Protein AF-A0A5P9HQT9-F1 (afdb_monomer)

Secondary structure (DSSP, 8-state):
--HHHHHHHHHHHHHHHHHHHHHHHHHHHHHHHTT-BHHHHHHHHHHHHHHHHHHHHHT--SHHHH-HHHHHHHHHHHHHH-HHHHHHHHHHHHHHHHHHHHHHHHHHHHHTT---B--HHHHHHHHHHHHHHHHHHHHHHHHHHHHHHT-SSGGGGTTHHHHHHHHHHHHHHHHHHHHHHHHHHHHHHHHTT-

Radius of gyration: 19.4 Å; Cα contacts (8 Å, |Δi|>4): 97; chains: 1; bounding box: 51×42×51 Å

Foldseek 3Di:
DDPVVVVVLLVVVLVVLVVVLVVVLVVLVVQAVVQPAVLVVLVVVLVVLVVVLVCLVVVPDPVCVVPVSVVVVLVLLCQLQDVVRSVVLSVVVNVVSVVSSVVSVVVSVVCVPPSHTRHPVNSVLVSVVSVVVSVVVSVLSVVVCVQRVPRPHNVSCVCVNVVSVVVVVVVVVVSVVVSVVVVVVVVVVVVVVD

Mean predicted aligned error: 5.06 Å

Structure (mmCIF, N/CA/C/O backbone):
data_AF-A0A5P9HQT9-F1
#
_entry.id   AF-A0A5P9HQT9-F1
#
loop_
_atom_site.group_PDB
_atom_site.id
_atom_site.type_symbol
_atom_site.label_atom_id
_atom_site.label_alt_id
_atom_site.label_comp_id
_atom_site.label_asym_id
_atom_site.label_entity_id
_atom_site.label_seq_id
_atom_site.pdbx_PDB_ins_code
_atom_site.Cartn_x
_atom_site.Cartn_y
_atom_site.Cartn_z
_atom_site.occupancy
_atom_site.B_iso_or_equiv
_atom_site.auth_seq_id
_atom_site.auth_comp_id
_atom_site.auth_asym_id
_atom_site.auth_atom_id
_atom_site.pdbx_PDB_model_num
ATOM 1 N N . MET A 1 1 ? -21.876 8.879 14.346 1.00 58.41 1 MET A N 1
ATOM 2 C CA . MET A 1 1 ? -22.028 8.919 12.874 1.00 58.41 1 MET A CA 1
ATOM 3 C C . MET A 1 1 ? -23.156 7.982 12.484 1.00 58.41 1 MET A C 1
ATOM 5 O O . MET A 1 1 ? -23.146 6.853 12.955 1.00 58.41 1 MET A O 1
ATOM 9 N N . GLU A 1 2 ? -24.128 8.425 11.688 1.00 59.69 2 GLU A N 1
ATOM 10 C CA . GLU A 1 2 ? -25.205 7.542 11.211 1.00 59.69 2 GLU A CA 1
ATOM 11 C C . GLU A 1 2 ? -24.654 6.463 10.265 1.00 59.69 2 GLU A C 1
ATOM 13 O O . GLU A 1 2 ? -23.737 6.724 9.488 1.00 59.69 2 GLU A O 1
ATOM 18 N N . GLU A 1 3 ? -25.218 5.257 10.285 1.00 61.97 3 GLU A N 1
ATOM 19 C CA . GLU A 1 3 ? -24.752 4.110 9.487 1.00 61.97 3 GLU A CA 1
ATOM 20 C C . GLU A 1 3 ? -24.731 4.407 7.971 1.00 61.97 3 GLU A C 1
ATOM 22 O O . GLU A 1 3 ? -23.781 4.054 7.265 1.00 61.97 3 GLU A O 1
ATOM 27 N N . ASN A 1 4 ? -25.703 5.191 7.488 1.00 63.78 4 ASN A N 1
ATOM 28 C CA . ASN A 1 4 ? -25.758 5.671 6.103 1.00 63.78 4 ASN A CA 1
ATOM 29 C C . ASN A 1 4 ? -24.581 6.585 5.718 1.00 63.78 4 ASN A C 1
ATOM 31 O O . ASN A 1 4 ? -24.189 6.628 4.550 1.00 63.78 4 ASN A O 1
ATOM 35 N N . SER A 1 5 ? -23.975 7.283 6.682 1.00 85.50 5 SER A N 1
ATOM 36 C CA . SER A 1 5 ? -22.834 8.171 6.429 1.00 85.50 5 SER A CA 1
ATOM 37 C C . SER A 1 5 ? -21.521 7.399 6.242 1.00 85.50 5 SER A C 1
ATOM 39 O O . SER A 1 5 ? -20.736 7.726 5.350 1.00 85.50 5 SER A O 1
ATOM 41 N N . ILE A 1 6 ? -21.305 6.312 6.996 1.00 89.25 6 ILE A N 1
ATOM 42 C CA . ILE A 1 6 ? -20.098 5.475 6.880 1.00 89.25 6 ILE A CA 1
ATOM 43 C C . ILE A 1 6 ? -20.070 4.739 5.541 1.00 89.25 6 ILE A C 1
ATOM 45 O O . ILE A 1 6 ? -19.033 4.707 4.877 1.00 89.25 6 ILE A O 1
ATOM 49 N N . GLY A 1 7 ? -21.212 4.213 5.087 1.00 89.00 7 GLY A N 1
ATOM 50 C CA . GLY A 1 7 ? -21.301 3.538 3.789 1.00 89.00 7 GLY A CA 1
ATOM 51 C C . GLY A 1 7 ? -20.852 4.427 2.621 1.00 89.00 7 GLY A C 1
ATOM 52 O O . GLY A 1 7 ? -20.132 3.971 1.729 1.00 89.00 7 GLY A O 1
ATOM 53 N N . GLN A 1 8 ? -21.205 5.716 2.644 1.00 91.94 8 GLN A N 1
ATOM 54 C CA . GLN A 1 8 ? -20.758 6.680 1.632 1.00 91.94 8 GLN A CA 1
ATOM 55 C C . GLN A 1 8 ? -19.248 6.934 1.700 1.00 91.94 8 GLN A C 1
ATOM 57 O O . GLN A 1 8 ? -18.590 6.990 0.658 1.00 91.94 8 GLN A O 1
ATOM 62 N N . LEU A 1 9 ? -18.679 7.035 2.906 1.00 92.62 9 LEU A N 1
ATOM 63 C CA . LEU A 1 9 ? -17.233 7.172 3.082 1.00 92.62 9 LEU A CA 1
ATOM 64 C C . LEU A 1 9 ? -16.477 5.946 2.553 1.00 92.62 9 LEU A C 1
ATOM 66 O O . LEU A 1 9 ? -15.507 6.103 1.812 1.00 92.62 9 LEU A O 1
ATOM 70 N N . ARG A 1 10 ? -16.950 4.727 2.845 1.00 93.75 10 ARG A N 1
ATOM 71 C CA . ARG A 1 10 ? -16.340 3.482 2.343 1.00 93.75 10 ARG A CA 1
ATOM 72 C C . ARG A 1 10 ? -16.352 3.403 0.817 1.00 93.75 10 ARG A C 1
ATOM 74 O O . ARG A 1 10 ? -15.360 2.981 0.228 1.00 93.75 10 ARG A O 1
ATOM 81 N N . ARG A 1 11 ? -17.423 3.868 0.162 1.00 92.94 11 ARG A N 1
ATOM 82 C CA . ARG A 1 11 ? -17.482 3.965 -1.310 1.00 92.94 11 ARG A CA 1
ATOM 83 C C . ARG A 1 11 ? -16.452 4.949 -1.862 1.00 92.94 11 ARG A C 1
ATOM 85 O O . ARG A 1 11 ? -15.760 4.611 -2.817 1.00 92.94 11 ARG A O 1
ATOM 92 N N . LYS A 1 12 ? -16.308 6.130 -1.247 1.00 93.88 12 LYS A N 1
ATOM 93 C CA . LYS A 1 12 ? -15.277 7.114 -1.633 1.00 93.88 12 LYS A CA 1
ATOM 94 C C . LYS A 1 12 ? -13.866 6.551 -1.455 1.00 93.88 12 LYS A C 1
ATOM 96 O O . LYS A 1 12 ? -13.039 6.719 -2.341 1.00 93.88 12 LYS A O 1
ATOM 101 N N . GLN A 1 13 ? -13.613 5.830 -0.362 1.00 93.50 13 GLN A N 1
ATOM 102 C CA . GLN A 1 13 ? -12.335 5.159 -0.115 1.00 93.50 13 GLN A CA 1
ATOM 103 C C . GLN A 1 13 ? -12.028 4.093 -1.167 1.00 93.50 13 GLN A C 1
ATOM 105 O O . GLN A 1 13 ? -10.920 4.061 -1.694 1.00 93.50 13 GLN A O 1
ATOM 110 N N . LEU A 1 14 ? -13.005 3.248 -1.502 1.00 93.94 14 LEU A N 1
ATOM 111 C CA . LEU A 1 14 ? -12.835 2.222 -2.528 1.00 93.94 14 LEU A CA 1
ATOM 112 C C . LEU A 1 14 ? -12.583 2.840 -3.909 1.00 93.94 14 LEU A C 1
ATOM 114 O O . LEU A 1 14 ? -11.713 2.369 -4.639 1.00 93.94 14 LEU A O 1
ATOM 118 N N . LEU A 1 15 ? -13.310 3.907 -4.256 1.00 94.69 15 LEU A N 1
ATOM 119 C CA . LEU A 1 15 ? -13.090 4.651 -5.495 1.00 94.69 15 LEU A CA 1
ATOM 120 C C . LEU A 1 15 ? -11.688 5.266 -5.528 1.00 94.69 15 LEU A C 1
ATOM 122 O O . LEU A 1 15 ? -11.002 5.145 -6.533 1.00 94.69 15 LEU A O 1
ATOM 126 N N . PHE A 1 16 ? -11.249 5.876 -4.426 1.00 93.56 16 PHE A N 1
ATOM 127 C CA . PHE A 1 16 ? -9.923 6.480 -4.316 1.00 93.56 16 PHE A CA 1
ATOM 128 C C . PHE A 1 16 ? -8.803 5.448 -4.498 1.00 93.56 16 PHE A C 1
ATOM 130 O O . PHE A 1 16 ? -7.900 5.667 -5.302 1.00 93.56 16 PHE A O 1
ATOM 137 N N . ILE A 1 17 ? -8.887 4.299 -3.815 1.00 92.38 17 ILE A N 1
ATOM 138 C CA . ILE A 1 17 ? -7.899 3.215 -3.937 1.00 92.38 17 ILE A CA 1
ATOM 139 C C . ILE A 1 17 ? -7.856 2.681 -5.375 1.00 92.38 17 ILE A C 1
ATOM 141 O O . ILE A 1 17 ? -6.775 2.535 -5.941 1.00 92.38 17 ILE A O 1
ATOM 145 N N . ASN A 1 18 ? -9.013 2.420 -5.988 1.00 93.94 18 ASN A N 1
ATOM 146 C CA . ASN A 1 18 ? -9.058 1.890 -7.352 1.00 93.94 18 ASN A CA 1
ATOM 147 C C . ASN A 1 18 ? -8.640 2.920 -8.407 1.00 93.94 18 ASN A C 1
ATOM 149 O O . ASN A 1 18 ? -8.011 2.545 -9.390 1.00 93.94 18 ASN A O 1
ATOM 153 N N . LEU A 1 19 ? -8.918 4.209 -8.196 1.00 94.81 19 LEU A N 1
ATOM 154 C CA . LEU A 1 19 ? -8.416 5.276 -9.059 1.00 94.81 19 LEU A CA 1
ATOM 155 C C . LEU A 1 19 ? -6.888 5.372 -8.978 1.00 94.81 19 LEU A C 1
ATOM 157 O O . LEU A 1 19 ? -6.234 5.447 -10.013 1.00 94.81 19 LEU A O 1
ATOM 161 N N . ALA A 1 20 ? -6.316 5.310 -7.771 1.00 92.00 20 ALA A N 1
ATOM 162 C CA . ALA A 1 20 ? -4.867 5.293 -7.586 1.00 92.00 20 ALA A CA 1
ATOM 163 C C . ALA A 1 20 ? -4.222 4.080 -8.280 1.00 92.00 20 ALA A C 1
ATOM 165 O O . ALA A 1 20 ? -3.246 4.243 -9.009 1.00 92.00 20 ALA A O 1
ATOM 166 N N . LEU A 1 21 ? -4.805 2.883 -8.129 1.00 91.62 21 LEU A N 1
ATOM 167 C CA . LEU A 1 21 ? -4.366 1.692 -8.863 1.00 91.62 21 LEU A CA 1
ATOM 168 C C . LEU A 1 21 ? -4.473 1.898 -10.380 1.00 91.62 21 LEU A C 1
ATOM 170 O O . LEU A 1 21 ? -3.513 1.625 -11.092 1.00 91.62 21 LEU A O 1
ATOM 174 N N . GLY A 1 22 ? -5.593 2.429 -10.874 1.00 93.88 22 GLY A N 1
ATOM 175 C CA . GLY A 1 22 ? -5.805 2.712 -12.296 1.00 93.88 22 GLY A CA 1
ATOM 176 C C . GLY A 1 22 ? -4.771 3.674 -12.887 1.00 93.88 22 GLY A C 1
ATOM 177 O O . GLY A 1 22 ? -4.279 3.443 -13.989 1.00 93.88 22 GLY A O 1
ATOM 178 N N . ILE A 1 23 ? -4.378 4.710 -12.137 1.00 93.81 23 ILE A N 1
ATOM 179 C CA . ILE A 1 23 ? -3.304 5.631 -12.536 1.00 93.81 23 ILE A CA 1
ATOM 180 C C . ILE A 1 23 ? -1.975 4.879 -12.672 1.00 93.81 23 ILE A C 1
ATOM 182 O O . ILE A 1 23 ? -1.286 5.041 -13.676 1.00 93.81 23 ILE A O 1
ATOM 186 N N . ILE A 1 24 ? -1.629 4.016 -11.711 1.00 90.62 24 ILE A N 1
ATOM 187 C CA . ILE A 1 24 ? -0.403 3.204 -11.782 1.00 90.62 24 ILE A CA 1
ATOM 188 C C . ILE A 1 24 ? -0.449 2.276 -13.004 1.00 90.62 24 ILE A C 1
ATOM 190 O O . ILE A 1 24 ? 0.517 2.214 -13.760 1.00 90.62 24 ILE A O 1
ATOM 194 N N . PHE A 1 25 ? -1.586 1.618 -13.249 1.00 92.06 25 PHE A N 1
ATOM 195 C CA . PHE A 1 25 ? -1.806 0.776 -14.429 1.00 92.06 25 PHE A CA 1
ATOM 196 C C . PHE A 1 25 ? -1.579 1.517 -15.749 1.00 92.06 25 PHE A C 1
ATOM 198 O O . PHE A 1 25 ? -1.089 0.918 -16.702 1.00 92.06 25 PHE A O 1
ATOM 205 N N . PHE A 1 26 ? -1.914 2.805 -15.806 1.00 92.62 26 PHE A N 1
ATOM 206 C CA . PHE A 1 26 ? -1.690 3.638 -16.984 1.00 92.62 26 PHE A CA 1
ATOM 207 C C . PHE A 1 26 ? -0.228 4.085 -17.136 1.00 92.62 26 PHE A C 1
ATOM 209 O O . PHE A 1 26 ? 0.279 4.168 -18.252 1.00 92.62 26 PHE A O 1
ATOM 216 N N . ILE A 1 27 ? 0.473 4.346 -16.029 1.00 91.94 27 ILE A N 1
ATOM 217 C CA . ILE A 1 27 ? 1.868 4.808 -16.048 1.00 91.94 27 ILE A CA 1
ATOM 218 C C . ILE A 1 27 ? 2.820 3.726 -16.581 1.00 91.94 27 ILE A C 1
ATOM 220 O O . ILE A 1 27 ? 3.743 4.049 -17.326 1.00 91.94 27 ILE A O 1
ATOM 224 N N . ILE A 1 28 ? 2.603 2.450 -16.246 1.00 92.00 28 ILE A N 1
ATOM 225 C CA . ILE A 1 28 ? 3.523 1.365 -16.636 1.00 92.00 28 ILE A CA 1
ATOM 226 C C . ILE A 1 28 ? 3.685 1.237 -18.170 1.00 92.00 28 ILE A C 1
ATOM 228 O O . ILE A 1 28 ? 4.821 1.282 -18.640 1.00 92.00 28 ILE A O 1
ATOM 232 N N . PRO A 1 29 ? 2.617 1.164 -18.993 1.00 91.50 29 PRO A N 1
ATOM 233 C CA . PRO A 1 29 ? 2.752 1.155 -20.451 1.00 91.50 29 PRO A CA 1
ATOM 234 C C . PRO A 1 29 ? 3.446 2.395 -21.014 1.00 91.50 29 PRO A C 1
ATOM 236 O O . PRO A 1 29 ? 4.205 2.280 -21.970 1.00 91.50 29 PRO A O 1
ATOM 239 N N . VAL A 1 30 ? 3.213 3.575 -20.428 1.00 91.44 30 VAL A N 1
ATOM 240 C CA . VAL A 1 30 ? 3.877 4.817 -20.855 1.00 91.44 30 VAL A CA 1
ATOM 241 C C . VAL A 1 30 ? 5.389 4.684 -20.679 1.00 91.44 30 VAL A C 1
ATOM 243 O O . VAL A 1 30 ? 6.140 4.977 -21.603 1.00 91.44 30 VAL A O 1
ATOM 246 N N . PHE A 1 31 ? 5.845 4.173 -19.535 1.00 90.75 31 PHE A N 1
ATOM 247 C CA . PHE A 1 31 ? 7.271 3.936 -19.302 1.00 90.75 31 PHE A CA 1
ATOM 248 C C . PHE A 1 31 ? 7.870 2.955 -20.312 1.00 90.75 31 PHE A C 1
ATOM 250 O O . PHE A 1 31 ? 8.991 3.177 -20.759 1.00 90.75 31 PHE A O 1
ATOM 257 N N . ALA A 1 32 ? 7.115 1.928 -20.706 1.00 89.81 32 ALA A N 1
ATOM 258 C CA . ALA A 1 32 ? 7.553 0.957 -21.702 1.00 89.81 32 ALA A CA 1
ATOM 259 C C . ALA A 1 32 ? 7.652 1.551 -23.116 1.00 89.81 32 ALA A C 1
ATOM 261 O O . ALA A 1 32 ? 8.642 1.347 -23.808 1.00 89.81 32 ALA A O 1
ATOM 262 N N . VAL A 1 33 ? 6.644 2.323 -23.540 1.00 91.50 33 VAL A N 1
ATOM 263 C CA . VAL A 1 33 ? 6.604 2.956 -24.873 1.00 91.50 33 VAL A CA 1
ATOM 264 C C . VAL A 1 33 ? 7.715 3.990 -25.043 1.00 91.50 33 VAL A C 1
ATOM 266 O O . VAL A 1 33 ? 8.282 4.108 -26.124 1.00 91.50 33 VAL A O 1
ATOM 269 N N . PHE A 1 34 ? 8.020 4.745 -23.988 1.00 90.88 34 PHE A N 1
ATOM 270 C CA . PHE A 1 34 ? 9.065 5.770 -24.012 1.00 90.88 34 PHE A CA 1
ATOM 271 C C . PHE A 1 34 ? 10.433 5.259 -23.551 1.00 90.88 34 PHE A C 1
ATOM 273 O O . PHE A 1 34 ? 11.336 6.073 -23.364 1.00 90.88 34 PHE A O 1
ATOM 280 N N . GLU A 1 35 ? 10.586 3.947 -23.337 1.00 87.62 35 GLU A N 1
ATOM 281 C CA . GLU A 1 35 ? 11.849 3.331 -22.914 1.00 87.62 35 GLU A CA 1
ATOM 282 C C . GLU A 1 35 ? 12.465 4.029 -21.684 1.00 87.62 35 GLU A C 1
ATOM 284 O O . GLU A 1 35 ? 13.679 4.222 -21.550 1.00 87.62 35 GLU A O 1
ATOM 289 N N . ILE A 1 36 ? 11.609 4.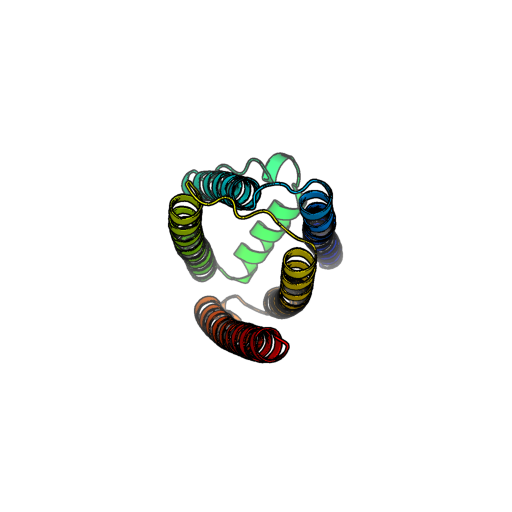432 -20.742 1.00 88.62 36 ILE A N 1
ATOM 290 C CA . ILE A 1 36 ? 12.047 5.127 -19.536 1.00 88.62 36 ILE A CA 1
ATOM 291 C C . ILE A 1 36 ? 12.763 4.122 -18.633 1.00 88.62 36 ILE A C 1
ATOM 293 O O . ILE A 1 36 ? 12.267 3.027 -18.349 1.00 88.62 36 ILE A O 1
ATOM 297 N N . LYS A 1 37 ? 13.941 4.513 -18.135 1.00 91.25 37 LYS A N 1
ATOM 298 C CA . LYS A 1 37 ? 14.718 3.693 -17.199 1.00 91.25 37 LYS A CA 1
ATOM 299 C C . LYS A 1 37 ? 13.902 3.390 -15.947 1.00 91.25 37 LYS A C 1
ATOM 301 O O . LYS A 1 37 ? 13.387 4.308 -15.300 1.00 91.25 37 LYS A O 1
ATOM 306 N N . LEU A 1 38 ? 13.883 2.117 -15.550 1.00 89.50 38 LEU A N 1
ATOM 307 C CA . LEU A 1 38 ? 13.174 1.650 -14.355 1.00 89.50 38 LEU A CA 1
ATOM 308 C C . LEU A 1 38 ? 13.646 2.382 -13.089 1.00 89.50 38 LEU A C 1
ATOM 310 O O . LEU A 1 38 ? 12.847 2.656 -12.196 1.00 89.50 38 LEU A O 1
ATOM 314 N N . PHE A 1 39 ? 14.919 2.792 -13.070 1.00 92.44 39 PHE A N 1
ATOM 315 C CA . PHE A 1 39 ? 15.510 3.649 -12.044 1.00 92.44 39 PHE A CA 1
ATOM 316 C C . PHE A 1 39 ? 14.622 4.848 -11.672 1.00 92.44 39 PHE A C 1
ATOM 318 O O . PHE A 1 39 ? 14.415 5.103 -10.489 1.00 92.44 39 PHE A O 1
ATOM 325 N N . TYR A 1 40 ? 14.063 5.569 -12.653 1.00 91.62 40 TYR A N 1
ATOM 326 C CA . TYR A 1 40 ? 13.258 6.762 -12.377 1.00 91.62 40 TYR A CA 1
ATOM 327 C C . TYR A 1 40 ? 11.926 6.425 -11.704 1.00 91.62 40 TYR A C 1
ATOM 329 O O . TYR A 1 40 ? 11.497 7.155 -10.812 1.00 91.62 40 TYR A O 1
ATOM 337 N N . LEU A 1 41 ? 11.293 5.308 -12.080 1.00 90.62 41 LEU A N 1
ATOM 338 C CA . LEU A 1 41 ? 10.058 4.843 -11.444 1.00 90.62 41 LEU A CA 1
ATOM 339 C C . LEU A 1 41 ? 10.310 4.428 -9.989 1.00 90.62 41 LEU A C 1
ATOM 341 O O . LEU A 1 41 ? 9.553 4.804 -9.090 1.00 90.62 41 LEU A O 1
ATOM 345 N N . THR A 1 42 ? 11.390 3.681 -9.752 1.00 92.62 42 THR A N 1
ATOM 346 C CA . THR A 1 42 ? 11.791 3.239 -8.412 1.00 92.62 42 THR A CA 1
ATOM 347 C C . THR A 1 42 ? 12.161 4.431 -7.532 1.00 92.62 42 THR A C 1
ATOM 349 O O . THR A 1 42 ? 11.688 4.528 -6.401 1.00 92.62 42 THR A O 1
ATOM 352 N N . LEU A 1 43 ? 12.937 5.384 -8.061 1.00 94.69 43 LEU A N 1
ATOM 353 C CA . LEU A 1 43 ? 13.312 6.605 -7.350 1.00 94.69 43 LEU A CA 1
ATOM 354 C C . LEU A 1 43 ? 12.087 7.458 -7.009 1.00 94.69 43 LEU A C 1
ATOM 356 O O . LEU A 1 43 ? 11.952 7.904 -5.872 1.00 94.69 43 LEU A O 1
ATOM 360 N N . PHE A 1 44 ? 11.170 7.655 -7.959 1.00 93.69 44 PHE A N 1
ATOM 361 C CA . PHE A 1 44 ? 9.921 8.373 -7.708 1.00 93.69 44 PHE A CA 1
ATOM 362 C C . PHE A 1 44 ? 9.102 7.703 -6.597 1.00 93.69 44 PHE A C 1
ATOM 364 O O . PHE A 1 44 ? 8.659 8.373 -5.666 1.00 93.69 44 PHE A O 1
ATOM 371 N N . SER A 1 45 ? 8.966 6.376 -6.645 1.00 93.50 45 SER A N 1
ATOM 372 C CA . SER A 1 45 ? 8.250 5.601 -5.624 1.00 93.50 45 SER A CA 1
ATOM 373 C C . SER A 1 45 ? 8.895 5.736 -4.240 1.00 93.50 45 SER A C 1
ATOM 375 O O . SER A 1 45 ? 8.191 5.905 -3.245 1.00 93.50 45 SER A O 1
ATOM 377 N N . LEU A 1 46 ? 10.231 5.727 -4.175 1.00 96.62 46 LEU A N 1
ATOM 378 C CA . LEU A 1 46 ? 10.986 5.955 -2.943 1.00 96.62 46 LEU A CA 1
ATOM 379 C C . LEU A 1 46 ? 10.730 7.358 -2.377 1.00 96.62 46 LEU A C 1
ATOM 381 O O . LEU A 1 46 ? 10.468 7.490 -1.185 1.00 96.62 46 LEU A O 1
ATOM 385 N N . VAL A 1 47 ? 10.764 8.398 -3.216 1.00 96.25 47 VAL A N 1
ATOM 386 C CA . VAL A 1 47 ? 10.484 9.777 -2.784 1.00 96.25 47 VAL A C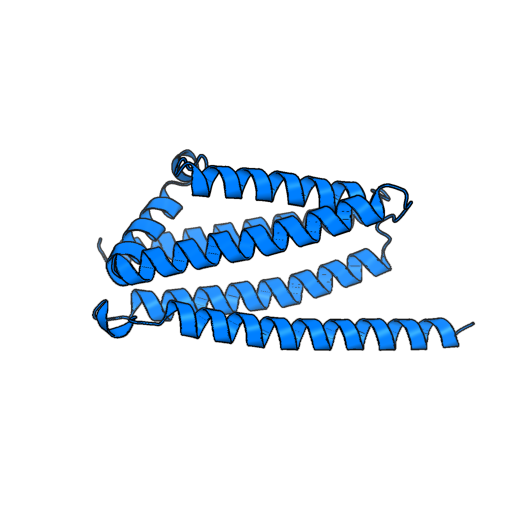A 1
ATOM 387 C C . VAL A 1 47 ? 9.062 9.901 -2.239 1.00 96.25 47 VAL A C 1
ATOM 389 O O . VAL A 1 47 ? 8.873 10.480 -1.171 1.00 96.25 47 VAL A O 1
ATOM 392 N N . VAL A 1 48 ? 8.069 9.321 -2.922 1.00 93.56 48 VAL A N 1
ATOM 393 C CA . VAL A 1 48 ? 6.675 9.314 -2.450 1.00 93.56 48 VAL A CA 1
ATOM 394 C C . VAL A 1 48 ? 6.566 8.643 -1.080 1.00 93.56 48 VAL A C 1
ATOM 396 O O . VAL A 1 48 ? 5.961 9.222 -0.179 1.00 93.56 48 VAL A O 1
ATOM 399 N N . LEU A 1 49 ? 7.191 7.476 -0.890 1.00 95.12 49 LEU A N 1
ATOM 400 C CA . LEU A 1 49 ? 7.164 6.778 0.399 1.00 95.12 49 LEU A CA 1
ATOM 401 C C . LEU A 1 49 ? 7.899 7.532 1.511 1.00 95.12 49 LEU A C 1
ATOM 403 O O . LEU A 1 49 ? 7.462 7.531 2.656 1.00 95.12 49 LEU A O 1
ATOM 407 N N . LEU A 1 50 ? 8.999 8.215 1.198 1.00 95.88 50 LEU A N 1
ATOM 408 C CA . LEU A 1 50 ? 9.685 9.058 2.178 1.00 95.88 50 LEU A CA 1
ATOM 409 C C . LEU A 1 50 ? 8.798 10.223 2.628 1.00 95.88 50 LEU A C 1
ATOM 411 O O . LEU A 1 50 ? 8.762 10.534 3.819 1.00 95.88 50 LEU A O 1
ATOM 415 N N . VAL A 1 51 ? 8.045 10.837 1.711 1.00 93.50 51 VAL A N 1
ATOM 416 C CA . VAL A 1 51 ? 7.076 11.885 2.060 1.00 93.50 51 VAL A CA 1
ATOM 417 C C . VAL A 1 51 ? 5.976 11.323 2.963 1.00 93.50 51 VAL A C 1
ATOM 419 O O . VAL A 1 51 ? 5.725 11.892 4.026 1.00 93.50 51 VAL A O 1
ATOM 422 N N . THR A 1 52 ? 5.365 10.185 2.613 1.00 91.38 52 THR A N 1
ATOM 423 C CA . THR A 1 52 ? 4.307 9.572 3.441 1.00 91.38 52 THR A CA 1
ATOM 424 C C . THR A 1 52 ? 4.815 9.120 4.808 1.00 91.38 52 THR A C 1
ATOM 426 O O . THR A 1 52 ? 4.095 9.231 5.804 1.00 91.38 52 THR A O 1
ATOM 429 N N . PHE A 1 53 ? 6.066 8.676 4.893 1.00 93.94 53 PHE A N 1
ATOM 430 C CA . PHE A 1 53 ? 6.717 8.322 6.147 1.00 93.94 53 PHE A CA 1
ATOM 431 C C . PHE A 1 53 ? 6.937 9.549 7.044 1.00 93.94 53 PHE A C 1
ATOM 433 O O . PHE A 1 53 ? 6.623 9.522 8.240 1.00 93.94 53 PHE A O 1
ATOM 440 N N . VAL A 1 54 ? 7.415 10.662 6.473 1.00 93.19 54 VAL A N 1
ATOM 441 C CA . VAL A 1 54 ? 7.579 11.933 7.196 1.00 93.19 54 VAL A CA 1
ATOM 442 C C . VAL A 1 54 ? 6.232 12.453 7.702 1.00 93.19 54 VAL A C 1
ATOM 444 O O . VAL A 1 54 ? 6.139 12.848 8.868 1.00 93.19 54 VAL A O 1
ATOM 447 N N . GLU A 1 55 ? 5.173 12.404 6.888 1.00 90.75 55 GLU A N 1
ATOM 448 C CA . GLU A 1 55 ? 3.811 12.764 7.317 1.00 90.75 55 GLU A CA 1
ATOM 449 C C . GLU A 1 55 ? 3.361 11.941 8.535 1.00 90.75 55 GLU A C 1
ATOM 451 O O . GLU A 1 55 ? 2.818 12.479 9.505 1.00 90.75 55 GLU A O 1
ATOM 456 N N . GLN A 1 56 ? 3.640 10.635 8.540 1.00 88.31 56 GLN A N 1
ATOM 457 C CA . GLN A 1 56 ? 3.252 9.745 9.635 1.00 88.31 56 GLN A CA 1
ATOM 458 C C . GLN A 1 56 ? 4.012 10.011 10.938 1.00 88.31 56 GLN A C 1
ATOM 460 O O . GLN A 1 56 ? 3.407 9.975 12.014 1.00 88.31 56 GLN A O 1
ATOM 465 N N . ILE A 1 57 ? 5.315 10.298 10.869 1.00 90.19 57 ILE A N 1
ATOM 466 C CA . ILE A 1 57 ? 6.126 10.596 12.062 1.00 90.19 57 ILE A CA 1
ATOM 467 C C . ILE A 1 57 ? 5.778 11.969 12.633 1.00 90.19 57 ILE A C 1
ATOM 469 O O . ILE A 1 57 ? 5.626 12.116 13.849 1.00 90.19 57 ILE A O 1
ATOM 473 N N . THR A 1 58 ? 5.629 12.968 11.764 1.00 90.19 58 THR A N 1
ATOM 474 C CA . THR A 1 58 ? 5.266 14.335 12.167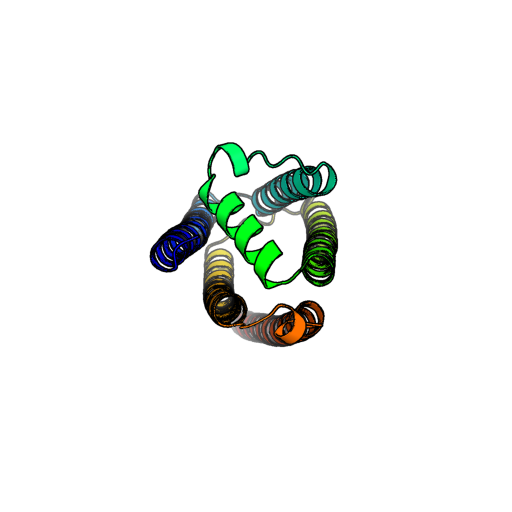 1.00 90.19 58 THR A CA 1
ATOM 475 C C . THR A 1 58 ? 3.800 14.454 12.579 1.00 90.19 58 THR A C 1
ATOM 477 O O . THR A 1 58 ? 3.433 15.420 13.246 1.00 90.19 58 THR A O 1
ATOM 480 N N . LYS A 1 59 ? 2.967 13.459 12.234 1.00 84.81 59 LYS A N 1
ATOM 481 C CA . LYS A 1 59 ? 1.503 13.459 12.402 1.00 84.81 59 LYS A CA 1
ATOM 482 C C . LYS A 1 59 ? 0.827 14.630 11.683 1.00 84.81 59 LYS A C 1
ATOM 484 O O . LYS A 1 59 ? -0.276 15.031 12.054 1.00 84.81 59 LYS A O 1
ATOM 489 N N . VAL A 1 60 ? 1.493 15.181 10.673 1.00 83.44 60 VAL A N 1
ATOM 490 C CA . VAL A 1 60 ? 0.957 16.217 9.797 1.00 83.44 60 VAL A CA 1
ATOM 491 C C . VAL A 1 60 ? 0.587 15.531 8.497 1.00 83.44 60 VAL A C 1
ATOM 493 O O . VAL A 1 60 ? 1.465 15.165 7.725 1.00 83.44 60 VAL A O 1
ATOM 496 N N . SER A 1 61 ? -0.709 15.349 8.255 1.00 79.75 61 SER A N 1
ATOM 497 C CA . SER A 1 61 ? -1.170 14.830 6.971 1.00 79.75 61 SER A CA 1
ATOM 498 C C . SER A 1 61 ? -1.521 15.984 6.043 1.00 79.75 61 SER A C 1
ATOM 500 O O . SER A 1 61 ? -2.406 16.796 6.337 1.00 79.75 61 SER A O 1
ATOM 502 N N . PHE A 1 62 ? -0.842 16.056 4.899 1.00 76.62 62 PHE A N 1
ATOM 503 C CA . PHE A 1 62 ? -1.266 16.949 3.824 1.00 76.62 62 PHE A CA 1
ATOM 504 C C . PHE A 1 62 ? -2.554 16.426 3.182 1.00 76.62 62 PHE A C 1
ATOM 506 O O . PHE A 1 62 ? -3.445 17.214 2.860 1.00 76.62 62 PHE A O 1
ATOM 513 N N . LEU A 1 63 ? -2.689 15.100 3.075 1.00 76.62 63 LEU A N 1
ATOM 514 C CA . LEU A 1 63 ? -3.854 14.435 2.494 1.00 76.62 63 LEU A CA 1
ATOM 515 C C . LEU A 1 63 ? -5.151 14.713 3.258 1.00 76.62 63 LEU A C 1
ATOM 517 O O . LEU A 1 63 ? -6.190 14.827 2.616 1.00 76.62 63 LEU A O 1
ATOM 521 N N . ASP A 1 64 ? -5.109 14.918 4.576 1.00 79.75 64 ASP A N 1
ATOM 522 C CA . ASP A 1 64 ? -6.299 15.277 5.364 1.00 79.75 64 ASP A CA 1
ATOM 523 C C . ASP A 1 64 ? -6.975 16.569 4.882 1.00 79.75 64 ASP A C 1
ATOM 525 O O . ASP A 1 64 ? -8.195 16.709 4.988 1.00 79.75 64 ASP A O 1
ATOM 529 N N . LYS A 1 65 ? -6.200 17.516 4.333 1.00 82.81 65 LYS A N 1
ATOM 530 C CA . LYS A 1 65 ? -6.734 18.778 3.798 1.00 82.81 65 LYS A CA 1
ATOM 531 C C . LYS A 1 65 ? -7.424 18.585 2.448 1.00 82.81 65 LYS A C 1
ATOM 533 O O . LYS A 1 65 ? -8.425 19.241 2.181 1.00 82.81 65 LYS A O 1
ATOM 538 N N . PHE A 1 66 ? -6.899 17.694 1.609 1.00 84.88 66 PHE A N 1
ATOM 539 C CA . PHE A 1 66 ? -7.429 17.435 0.266 1.00 84.88 66 PHE A CA 1
ATOM 540 C C . PHE A 1 66 ? -8.547 16.384 0.264 1.00 84.88 66 PHE A C 1
ATOM 542 O O . PHE A 1 66 ? -9.478 16.459 -0.536 1.00 84.88 66 PHE A O 1
ATOM 549 N N . PHE A 1 67 ? -8.485 15.421 1.182 1.00 87.62 67 PHE A N 1
ATOM 550 C CA . PHE A 1 67 ? -9.374 14.266 1.252 1.00 87.62 67 PHE A CA 1
ATOM 551 C C . PHE A 1 67 ? -9.942 14.096 2.669 1.00 87.62 67 PHE A C 1
ATOM 553 O O . PHE A 1 67 ? -9.665 13.099 3.339 1.00 87.62 67 PHE A O 1
ATOM 560 N N . PRO A 1 68 ? -10.811 15.016 3.132 1.00 86.94 68 PRO A N 1
ATOM 561 C CA . PRO A 1 68 ? -11.352 14.989 4.497 1.00 86.94 68 PRO A CA 1
ATOM 562 C C . PRO A 1 68 ? -12.135 13.704 4.818 1.00 86.94 68 PRO A C 1
ATOM 564 O O . PRO A 1 68 ? -12.266 13.314 5.976 1.00 86.94 68 PRO A O 1
ATOM 567 N N . PHE A 1 69 ? -12.629 13.000 3.793 1.00 90.12 69 PHE A N 1
ATOM 568 C CA . PHE A 1 69 ? -13.301 11.713 3.961 1.00 90.12 69 PHE A CA 1
ATOM 569 C C . PHE A 1 69 ? -12.364 10.616 4.501 1.00 90.12 69 PHE A C 1
ATOM 571 O O . PHE A 1 69 ? -12.839 9.723 5.196 1.00 90.12 69 PHE A O 1
ATOM 578 N N . MET A 1 70 ? -11.056 10.675 4.216 1.00 88.62 70 MET A N 1
ATOM 579 C CA . MET A 1 70 ? -10.073 9.716 4.736 1.00 88.62 70 MET A CA 1
ATOM 580 C C . MET A 1 70 ? -9.873 9.899 6.238 1.00 88.62 70 MET A C 1
ATOM 582 O O . MET A 1 70 ? -9.870 8.916 6.978 1.00 88.62 70 MET A O 1
ATOM 586 N N . LYS A 1 71 ? -9.817 11.155 6.693 1.00 89.19 71 LYS A N 1
ATOM 587 C CA . LYS A 1 71 ? -9.740 11.493 8.114 1.00 89.19 71 LYS A CA 1
ATOM 588 C C . LYS A 1 71 ? -10.962 10.997 8.888 1.00 89.19 71 LYS A C 1
ATOM 590 O O . LYS A 1 71 ? -10.811 10.360 9.925 1.00 89.19 71 LYS A O 1
ATOM 595 N N . ALA A 1 72 ? -12.164 11.206 8.348 1.00 90.94 72 ALA A N 1
ATOM 596 C CA . ALA A 1 72 ? -13.397 10.716 8.968 1.00 90.94 72 ALA A CA 1
ATOM 597 C C . ALA A 1 72 ? -13.426 9.178 9.091 1.00 90.94 72 ALA A C 1
ATOM 599 O O . ALA A 1 72 ? -13.894 8.636 10.092 1.00 90.94 72 ALA A O 1
ATOM 600 N N . ILE A 1 73 ? -12.889 8.460 8.096 1.00 92.06 73 ILE A N 1
ATOM 601 C CA . ILE A 1 73 ? -12.728 7.000 8.171 1.00 92.06 73 ILE A CA 1
ATOM 602 C C . ILE A 1 73 ? -11.717 6.618 9.251 1.00 92.06 73 ILE A C 1
ATOM 604 O O . ILE A 1 73 ? -11.965 5.681 10.006 1.00 92.06 73 ILE A O 1
ATOM 608 N N . GLU A 1 74 ? -10.586 7.316 9.334 1.00 90.38 74 GLU A N 1
ATOM 609 C CA . GLU A 1 74 ? -9.566 7.037 10.343 1.00 90.38 74 GLU A CA 1
ATOM 610 C C . GLU A 1 74 ? -10.097 7.237 11.767 1.00 90.38 74 GLU A C 1
ATOM 612 O O . GLU A 1 74 ? -9.873 6.383 12.627 1.00 90.38 74 GLU A O 1
ATOM 617 N N . GLU A 1 75 ? -10.826 8.325 12.011 1.00 91.25 75 GLU A N 1
ATOM 618 C CA . GLU A 1 75 ? -11.465 8.596 13.300 1.00 91.25 75 GLU A CA 1
ATOM 619 C C . GLU A 1 75 ? -12.468 7.492 13.655 1.00 91.25 75 GLU A C 1
ATOM 621 O O . GLU A 1 75 ? -12.388 6.920 14.744 1.00 91.25 75 GLU A O 1
ATOM 626 N N . HIS A 1 76 ? -13.320 7.093 12.705 1.00 92.19 76 HIS A N 1
ATOM 627 C CA . HIS A 1 76 ? -14.252 5.984 12.898 1.00 92.19 76 HIS A CA 1
ATOM 628 C C . HIS A 1 76 ? -13.545 4.653 13.210 1.00 92.19 76 HIS A C 1
ATOM 630 O O . HIS A 1 76 ? -13.924 3.932 14.134 1.00 92.19 76 HIS A O 1
ATOM 636 N N . GLU A 1 77 ? -12.493 4.303 12.465 1.00 91.81 77 GLU A N 1
ATOM 637 C CA . GLU A 1 77 ? -11.753 3.062 12.708 1.00 91.81 77 GLU A CA 1
ATOM 638 C C . GLU A 1 77 ? -11.019 3.085 14.048 1.00 91.81 77 GLU A C 1
ATOM 640 O O . GLU A 1 77 ? -10.964 2.066 14.736 1.00 91.81 77 GLU A O 1
ATOM 645 N N . LYS A 1 78 ? -10.486 4.242 14.448 1.00 92.62 78 LYS A N 1
ATOM 646 C CA . LYS A 1 78 ? -9.862 4.435 15.756 1.00 92.62 78 LYS A CA 1
ATOM 647 C C . LYS A 1 78 ? -10.864 4.234 16.892 1.00 92.62 78 LYS A C 1
ATOM 649 O O . LYS A 1 78 ? -10.517 3.583 17.879 1.00 92.62 78 LYS A O 1
ATOM 654 N N . GLU A 1 79 ? -12.086 4.743 16.753 1.00 92.38 79 GLU A N 1
ATOM 655 C CA . GLU A 1 79 ? -13.171 4.513 17.714 1.00 92.38 79 GLU A CA 1
ATOM 656 C C . GLU A 1 79 ? -13.526 3.023 17.815 1.00 92.38 79 GLU A C 1
ATOM 658 O O . GLU A 1 79 ? -13.602 2.479 18.916 1.00 92.38 79 GLU A O 1
ATOM 663 N N . LYS A 1 80 ? -13.669 2.332 16.676 1.00 93.25 80 LYS A N 1
ATOM 664 C CA . LYS A 1 80 ? -14.048 0.908 16.634 1.00 93.25 80 LYS A CA 1
ATOM 665 C C . LYS A 1 80 ? -12.954 -0.020 17.161 1.00 93.25 80 LYS A C 1
ATOM 667 O O . LYS A 1 80 ? -13.255 -0.966 17.883 1.00 93.25 80 LYS A O 1
ATOM 672 N N . LEU A 1 81 ? -11.694 0.231 16.807 1.00 91.94 81 LEU A N 1
ATOM 673 C CA . LEU 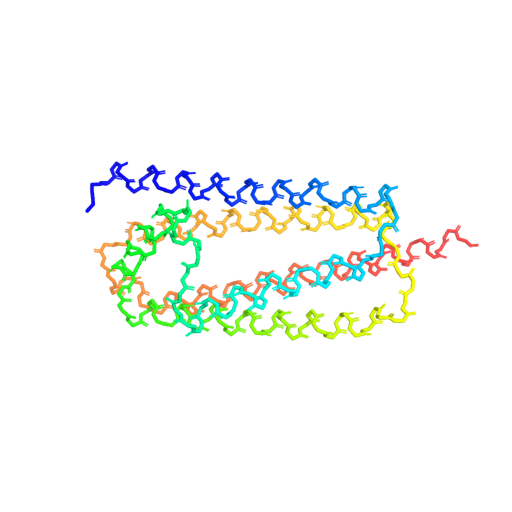A 1 81 ? -10.544 -0.574 17.237 1.00 91.94 81 LEU A CA 1
ATOM 674 C C . LEU A 1 81 ? -10.164 -0.323 18.701 1.00 91.94 81 LEU A C 1
ATOM 676 O O . LEU A 1 81 ? -9.600 -1.198 19.357 1.00 91.94 81 LEU A O 1
ATOM 680 N N . GLY A 1 82 ? -10.438 0.878 19.207 1.00 93.56 82 GLY A N 1
ATOM 681 C CA . GLY A 1 82 ? -9.915 1.352 20.478 1.00 93.56 82 GLY A CA 1
ATOM 682 C C . GLY A 1 82 ? -8.450 1.798 20.387 1.00 93.56 82 GLY A C 1
ATOM 683 O O . GLY A 1 82 ? -7.670 1.385 19.523 1.00 93.56 82 GLY A O 1
ATOM 684 N N . ILE A 1 83 ? -8.051 2.653 21.332 1.00 93.38 83 ILE A N 1
ATOM 685 C CA . ILE A 1 83 ? -6.767 3.377 21.311 1.00 93.38 83 ILE A CA 1
ATOM 686 C C . ILE A 1 83 ? -5.561 2.428 21.243 1.00 93.38 83 ILE A C 1
ATOM 688 O O . ILE A 1 83 ? -4.615 2.671 20.490 1.00 93.38 83 ILE A O 1
ATOM 692 N N . ALA A 1 84 ? -5.579 1.346 22.026 1.00 93.12 84 ALA A N 1
ATOM 693 C CA . ALA A 1 84 ? -4.451 0.423 22.125 1.00 93.12 84 ALA A CA 1
ATOM 694 C C . ALA A 1 84 ? -4.208 -0.348 20.818 1.00 93.12 84 ALA A C 1
ATOM 696 O O . ALA A 1 84 ? -3.064 -0.468 20.376 1.00 93.12 84 ALA A O 1
ATOM 697 N N . GLU A 1 85 ? -5.271 -0.854 20.192 1.00 94.12 85 GLU A N 1
ATOM 698 C CA . GLU A 1 85 ? -5.174 -1.634 18.959 1.00 94.12 85 GLU A CA 1
ATOM 699 C C . GLU A 1 85 ? -4.867 -0.726 17.761 1.00 94.12 85 GLU A C 1
ATOM 701 O O . GLU A 1 85 ? -3.972 -1.030 16.974 1.00 94.12 85 GLU A O 1
ATOM 706 N N . HIS A 1 86 ? -5.486 0.457 17.696 1.00 93.31 86 HIS A N 1
ATOM 707 C CA . HIS A 1 86 ? -5.177 1.461 16.678 1.00 93.31 86 HIS A CA 1
ATOM 708 C C . HIS A 1 86 ? -3.701 1.907 16.723 1.00 93.31 86 HIS A C 1
ATOM 710 O O . HIS A 1 86 ? -3.040 2.016 15.690 1.00 93.31 86 HIS A O 1
ATOM 716 N N . LYS A 1 87 ? -3.126 2.090 17.922 1.00 93.44 87 LYS A N 1
ATOM 717 C CA . LYS A 1 87 ? -1.697 2.416 18.074 1.00 93.44 87 LYS A CA 1
ATOM 718 C C . LYS A 1 87 ? -0.787 1.292 17.567 1.00 93.44 87 LYS A C 1
ATOM 720 O O . LYS A 1 87 ? 0.243 1.579 16.956 1.00 93.44 87 LYS A O 1
ATOM 725 N N . LYS A 1 88 ? -1.149 0.023 17.800 1.00 94.88 88 LYS A N 1
ATOM 726 C CA . LYS A 1 88 ? -0.413 -1.121 17.231 1.00 94.88 88 LYS A CA 1
ATOM 727 C C . LYS A 1 88 ? -0.493 -1.112 15.713 1.00 94.88 88 LYS A C 1
ATOM 729 O O . LYS A 1 88 ? 0.532 -1.285 15.066 1.00 94.88 88 LYS A O 1
ATOM 734 N N . GLN A 1 89 ? -1.673 -0.857 15.158 1.00 93.38 89 GLN A N 1
ATOM 735 C CA . GLN A 1 89 ? -1.866 -0.789 13.716 1.00 93.38 89 GLN A CA 1
ATOM 736 C C . GLN A 1 89 ? -0.997 0.294 13.071 1.00 93.38 89 GLN A C 1
ATOM 738 O O . GLN A 1 89 ? -0.282 -0.002 12.119 1.00 93.38 89 GLN A O 1
ATOM 743 N N . LYS A 1 90 ? -0.978 1.514 13.624 1.00 93.06 90 LYS A N 1
ATOM 744 C CA . LYS A 1 90 ? -0.098 2.592 13.142 1.00 93.06 90 LYS A CA 1
ATOM 745 C C . LYS A 1 90 ? 1.380 2.205 13.218 1.00 93.06 90 LYS A C 1
ATOM 747 O O . LYS A 1 90 ? 2.121 2.451 12.276 1.00 93.06 90 LYS A O 1
ATOM 752 N N . ARG A 1 91 ? 1.810 1.538 14.297 1.00 93.56 91 ARG A N 1
ATOM 753 C CA . ARG A 1 91 ? 3.189 1.038 14.414 1.00 93.56 91 ARG A CA 1
ATOM 754 C C . ARG A 1 91 ? 3.519 0.004 13.336 1.00 93.56 91 ARG A C 1
ATOM 756 O O . ARG A 1 91 ? 4.609 0.059 12.784 1.00 93.56 91 ARG A O 1
ATOM 763 N N . VAL A 1 92 ? 2.604 -0.921 13.048 1.00 94.19 92 VAL A N 1
ATOM 764 C CA . VAL A 1 92 ? 2.792 -1.917 11.984 1.00 94.19 92 VAL A CA 1
ATOM 765 C C . VAL A 1 92 ? 2.938 -1.234 10.628 1.00 94.19 92 VAL A C 1
ATOM 767 O O . VAL A 1 92 ? 3.882 -1.555 9.922 1.00 94.19 92 VAL A O 1
ATOM 770 N N . VAL A 1 93 ? 2.082 -0.257 10.304 1.00 92.62 93 VAL A N 1
ATOM 771 C CA . VAL A 1 93 ? 2.182 0.507 9.047 1.00 92.62 93 VAL A CA 1
ATOM 772 C C . VAL A 1 93 ? 3.550 1.180 8.918 1.00 92.62 93 VAL A C 1
ATOM 774 O O . VAL A 1 93 ? 4.222 0.970 7.915 1.00 92.62 93 VAL A O 1
ATOM 777 N N . ILE A 1 94 ? 4.000 1.889 9.959 1.00 94.25 94 ILE A N 1
ATOM 778 C CA . ILE A 1 94 ? 5.306 2.566 9.967 1.00 94.25 94 ILE A CA 1
ATOM 779 C C . ILE A 1 94 ? 6.454 1.564 9.773 1.00 94.25 94 ILE A C 1
ATOM 781 O O . ILE A 1 94 ? 7.349 1.801 8.972 1.00 94.25 94 ILE A O 1
ATOM 785 N N . ILE A 1 95 ? 6.443 0.430 10.484 1.00 94.44 95 ILE A N 1
ATOM 786 C CA . ILE A 1 95 ? 7.495 -0.592 10.346 1.00 94.44 95 ILE A CA 1
ATOM 787 C C . ILE A 1 95 ? 7.493 -1.182 8.932 1.00 94.44 95 ILE A C 1
ATOM 789 O O . ILE A 1 95 ? 8.555 -1.326 8.332 1.00 94.44 95 ILE A O 1
ATOM 793 N N . SER A 1 96 ? 6.318 -1.514 8.392 1.00 92.50 96 SER A N 1
ATOM 794 C CA . SER A 1 96 ? 6.191 -2.038 7.031 1.00 92.50 96 SER A CA 1
ATOM 795 C C . SER A 1 96 ? 6.708 -1.044 5.993 1.00 92.50 96 SER A C 1
ATOM 797 O O . SER A 1 96 ? 7.428 -1.440 5.084 1.00 92.50 96 SER A O 1
ATOM 799 N N . GLU A 1 97 ? 6.401 0.241 6.148 1.00 94.69 97 GLU A N 1
ATOM 800 C CA . GLU A 1 97 ? 6.885 1.294 5.257 1.00 94.69 97 GLU A CA 1
ATOM 801 C C . GLU A 1 97 ? 8.407 1.455 5.323 1.00 94.69 97 GLU A C 1
ATOM 803 O O . GLU A 1 97 ? 9.045 1.523 4.278 1.00 94.69 97 GLU A O 1
ATOM 808 N N . VAL A 1 98 ? 9.011 1.410 6.517 1.00 96.81 98 VAL A N 1
ATOM 809 C CA . VAL A 1 98 ? 10.479 1.429 6.676 1.00 96.81 98 VAL A CA 1
ATOM 810 C C . VAL A 1 98 ? 11.136 0.267 5.936 1.00 96.81 98 VAL A C 1
ATOM 812 O O . VAL A 1 98 ? 12.148 0.463 5.266 1.00 96.81 98 VAL A O 1
ATOM 815 N N . VAL A 1 99 ? 10.561 -0.937 6.024 1.00 95.38 99 VAL A N 1
ATOM 816 C CA . VAL A 1 99 ? 11.074 -2.107 5.296 1.00 95.38 99 VAL A CA 1
ATOM 817 C C . VAL A 1 99 ? 11.011 -1.872 3.786 1.00 95.38 99 VAL A C 1
ATOM 819 O O . VAL A 1 99 ? 11.995 -2.125 3.095 1.00 95.38 99 VAL A O 1
ATOM 822 N N . VAL A 1 100 ? 9.894 -1.352 3.268 1.00 95.44 100 VAL A N 1
ATOM 823 C CA . VAL A 1 100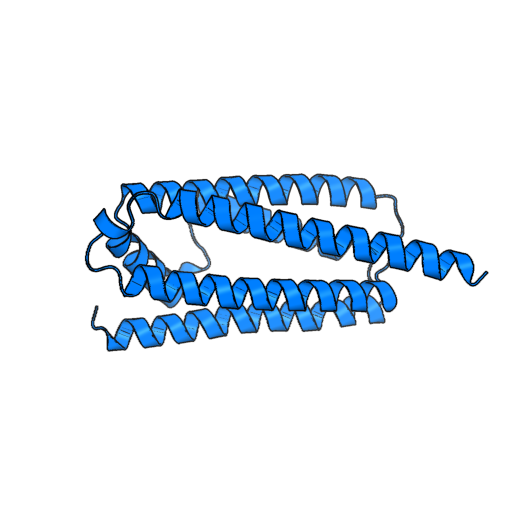 ? 9.751 -1.064 1.831 1.00 95.44 100 VAL A CA 1
ATOM 824 C C . VAL A 1 100 ? 10.716 0.036 1.386 1.00 95.44 100 VAL A C 1
ATOM 826 O O . VAL A 1 10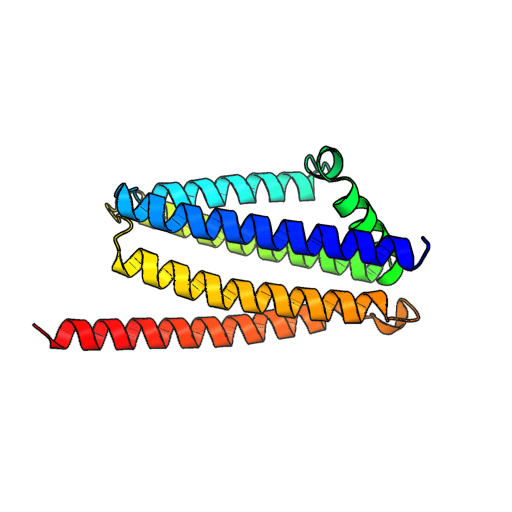0 ? 11.369 -0.124 0.360 1.00 95.44 100 VAL A O 1
ATOM 829 N N . ILE A 1 101 ? 10.864 1.112 2.164 1.00 97.56 101 ILE A N 1
ATOM 830 C CA . ILE A 1 101 ? 11.832 2.187 1.899 1.00 97.56 101 ILE A CA 1
ATOM 831 C C . ILE A 1 101 ? 13.244 1.611 1.803 1.00 97.56 101 ILE A C 1
ATOM 833 O O . ILE A 1 101 ? 13.940 1.876 0.828 1.00 97.56 101 ILE A O 1
ATOM 837 N N . PHE A 1 102 ? 13.651 0.784 2.768 1.00 97.38 102 PHE A N 1
ATOM 838 C CA . PHE A 1 102 ? 14.971 0.161 2.763 1.00 97.38 102 PHE A CA 1
ATOM 839 C C . PHE A 1 102 ? 15.192 -0.707 1.515 1.00 97.38 102 PHE A C 1
ATOM 841 O O . PHE A 1 102 ? 16.224 -0.587 0.858 1.00 97.38 102 PHE A O 1
ATOM 848 N N . VAL A 1 103 ? 14.206 -1.524 1.133 1.00 95.50 103 VAL A N 1
ATOM 849 C CA . VAL A 1 103 ? 14.276 -2.344 -0.089 1.00 95.50 103 VAL A CA 1
ATOM 850 C C . VAL A 1 103 ? 14.392 -1.475 -1.343 1.00 95.50 103 VAL A C 1
ATOM 852 O O . VAL A 1 103 ? 15.232 -1.753 -2.197 1.00 95.50 103 VAL A O 1
ATOM 855 N N . LEU A 1 104 ? 13.598 -0.407 -1.455 1.00 95.88 104 LEU A N 1
ATOM 856 C CA . LEU A 1 104 ? 13.679 0.502 -2.598 1.00 95.88 104 LEU A CA 1
ATOM 857 C C . LEU A 1 104 ? 15.010 1.253 -2.645 1.00 95.88 104 LEU A C 1
ATOM 859 O O . LEU A 1 104 ? 15.527 1.466 -3.734 1.00 95.88 104 LEU A O 1
ATOM 863 N N . MET A 1 105 ? 15.593 1.622 -1.501 1.00 96.31 105 MET A N 1
ATOM 864 C CA . MET A 1 105 ? 16.927 2.230 -1.460 1.00 96.31 105 MET A CA 1
ATOM 865 C C . MET A 1 105 ? 17.986 1.287 -2.035 1.00 96.31 105 MET A C 1
ATOM 867 O O . MET A 1 105 ? 18.735 1.696 -2.920 1.00 96.31 105 MET A O 1
ATOM 871 N N . LEU A 1 106 ? 17.992 0.019 -1.606 1.00 95.25 106 LEU A N 1
ATOM 872 C CA . LEU A 1 106 ? 18.888 -1.001 -2.164 1.00 95.25 106 LEU A CA 1
ATOM 873 C C . LEU A 1 106 ? 18.656 -1.193 -3.669 1.00 95.25 106 LEU A C 1
ATOM 875 O O . LEU A 1 106 ? 19.602 -1.344 -4.441 1.00 95.25 106 LEU A O 1
ATOM 879 N N . GLN A 1 107 ? 17.395 -1.155 -4.106 1.00 92.19 107 GLN A N 1
ATOM 880 C CA . GLN A 1 107 ? 17.051 -1.288 -5.516 1.00 92.19 107 GLN A CA 1
ATOM 881 C C . GLN A 1 107 ? 17.546 -0.091 -6.344 1.00 92.19 107 GLN A C 1
ATOM 883 O O . GLN A 1 107 ? 18.147 -0.291 -7.397 1.00 92.19 107 GLN A O 1
ATOM 888 N N . VAL A 1 108 ? 17.357 1.140 -5.860 1.00 93.69 108 VAL A N 1
ATOM 889 C CA . VAL A 1 108 ? 17.865 2.368 -6.495 1.00 93.69 108 VAL A CA 1
ATOM 890 C C . VAL A 1 108 ? 19.387 2.328 -6.616 1.00 93.69 108 VAL A C 1
ATOM 892 O O . VAL A 1 108 ? 19.908 2.604 -7.695 1.00 93.69 108 VAL A O 1
ATOM 895 N N . GLU A 1 109 ? 20.091 1.939 -5.550 1.00 91.69 109 GLU A N 1
ATOM 896 C CA . GLU A 1 109 ? 21.551 1.787 -5.558 1.00 91.69 109 GLU A CA 1
ATOM 897 C C . GLU A 1 109 ? 21.995 0.760 -6.606 1.00 91.69 109 GLU A C 1
ATOM 899 O O . GLU A 1 109 ? 22.843 1.058 -7.448 1.00 91.69 109 GLU A O 1
ATOM 904 N N . SER A 1 110 ? 21.355 -0.414 -6.633 1.00 89.75 110 SER A N 1
ATOM 905 C CA . SER A 1 110 ? 21.683 -1.472 -7.596 1.00 89.75 110 SER A CA 1
ATOM 906 C C . SER A 1 110 ? 21.477 -1.047 -9.056 1.00 89.75 110 SER A C 1
ATOM 908 O O . SER A 1 110 ? 22.225 -1.474 -9.934 1.00 89.75 110 SER A O 1
ATOM 910 N N . MET A 1 111 ? 20.494 -0.179 -9.319 1.00 88.94 111 MET A N 1
ATOM 911 C CA . MET A 1 111 ? 20.131 0.280 -10.662 1.00 88.94 111 MET A CA 1
ATOM 912 C C . MET A 1 111 ? 20.891 1.532 -11.110 1.00 88.94 111 MET A C 1
ATOM 914 O O . MET A 1 111 ? 20.843 1.858 -12.293 1.00 88.94 111 MET A O 1
ATOM 918 N N . TYR A 1 112 ? 21.594 2.235 -10.216 1.00 82.44 112 TYR A N 1
ATOM 919 C CA . TYR A 1 112 ? 22.191 3.545 -10.510 1.00 82.44 112 TYR A CA 1
ATOM 920 C C . TYR A 1 112 ? 23.157 3.522 -11.708 1.00 82.44 112 TYR A C 1
ATOM 922 O O . TYR A 1 112 ? 23.175 4.446 -12.521 1.00 82.44 112 TYR A O 1
ATOM 930 N N . HIS A 1 113 ? 23.912 2.432 -11.863 1.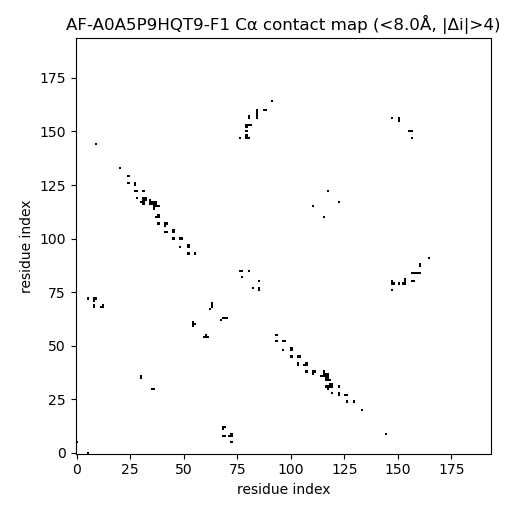00 81.06 113 HIS A N 1
ATOM 931 C CA . HIS A 1 113 ? 24.831 2.229 -12.988 1.00 81.06 113 HIS A CA 1
ATOM 932 C C . HIS A 1 113 ? 24.286 1.301 -14.080 1.00 81.06 113 HIS A C 1
ATOM 934 O O . HIS A 1 113 ? 24.963 1.073 -15.082 1.00 81.06 113 HIS A O 1
ATOM 940 N N . GLN A 1 114 ? 23.076 0.766 -13.916 1.00 81.44 114 GLN A N 1
ATOM 941 C CA . GLN A 1 114 ? 22.490 -0.165 -14.872 1.00 81.44 114 GLN A CA 1
ATOM 942 C C . GLN A 1 114 ? 21.575 0.568 -15.859 1.00 81.44 114 GLN A C 1
ATOM 944 O O . GLN A 1 114 ? 20.754 1.406 -15.488 1.00 81.44 114 GLN A O 1
ATOM 949 N N . ALA A 1 115 ? 21.668 0.217 -17.140 1.00 77.44 115 ALA A N 1
ATOM 950 C CA . ALA A 1 115 ? 20.774 0.724 -18.179 1.00 77.44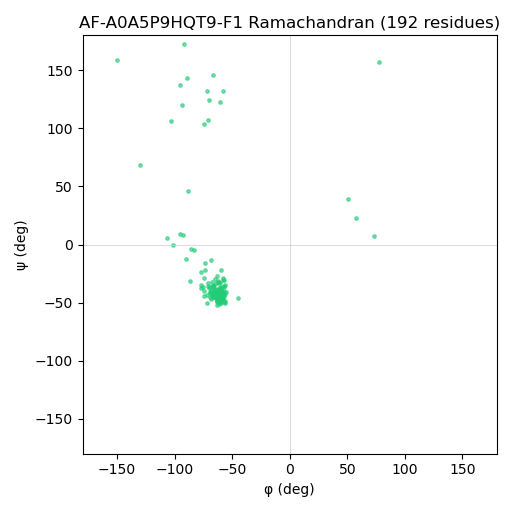 115 ALA A CA 1
ATOM 951 C C . ALA A 1 115 ? 19.511 -0.148 -18.313 1.00 77.44 115 ALA A C 1
ATOM 953 O O . ALA A 1 115 ? 19.126 -0.510 -19.420 1.00 77.44 115 ALA A O 1
ATOM 954 N N . VAL A 1 116 ? 18.875 -0.513 -17.190 1.00 84.19 116 VAL A N 1
ATOM 955 C CA . VAL A 1 116 ? 17.629 -1.296 -17.228 1.00 84.19 116 VAL A CA 1
ATOM 956 C C . VAL A 1 116 ? 16.487 -0.385 -17.664 1.00 84.19 116 VAL A C 1
ATOM 958 O O . VAL A 1 116 ? 15.993 0.458 -16.906 1.00 84.19 116 VAL A O 1
ATOM 961 N N . VAL A 1 117 ? 16.097 -0.555 -18.918 1.00 86.88 117 VAL A N 1
ATOM 962 C CA . VAL A 1 117 ? 14.931 0.074 -19.526 1.00 86.88 117 VAL A CA 1
ATOM 963 C C . VAL A 1 117 ? 13.720 -0.827 -19.318 1.00 86.88 117 VAL A C 1
ATOM 965 O O . VAL A 1 117 ? 13.840 -2.051 -19.343 1.00 86.88 117 VAL A O 1
ATOM 968 N N . MET A 1 118 ? 12.557 -0.222 -19.086 1.00 85.62 118 MET A N 1
ATOM 969 C CA . MET A 1 118 ? 11.306 -0.967 -19.094 1.00 85.62 118 MET A CA 1
ATOM 970 C C . MET A 1 118 ? 10.971 -1.362 -20.535 1.00 85.62 118 MET A C 1
ATOM 972 O O . MET A 1 118 ? 10.594 -0.510 -21.330 1.00 85.62 118 MET A O 1
ATOM 976 N N . ASP A 1 119 ? 11.115 -2.642 -20.868 1.00 86.38 119 ASP A N 1
ATOM 977 C CA . ASP A 1 119 ? 10.681 -3.187 -22.154 1.00 86.38 119 ASP A CA 1
ATOM 978 C C . ASP A 1 119 ? 9.243 -3.730 -22.079 1.00 86.38 119 ASP A C 1
ATOM 980 O O . ASP A 1 119 ? 8.615 -3.780 -21.015 1.00 86.38 119 ASP A O 1
ATOM 984 N N . PHE A 1 120 ? 8.684 -4.119 -23.227 1.00 85.81 120 PHE A N 1
ATOM 985 C CA . PHE A 1 120 ? 7.305 -4.602 -23.292 1.00 85.81 120 PHE A CA 1
ATOM 986 C C . PHE A 1 120 ? 7.073 -5.896 -22.479 1.00 85.81 120 PHE A C 1
ATOM 988 O O . PHE A 1 120 ? 6.112 -5.928 -21.706 1.00 85.81 120 PHE A O 1
ATOM 995 N N . PRO A 1 121 ? 7.924 -6.943 -22.563 1.00 86.44 121 PRO A N 1
ATOM 996 C CA . PRO A 1 121 ? 7.786 -8.129 -21.714 1.00 86.44 121 PRO A CA 1
ATOM 997 C C . PRO A 1 121 ? 7.821 -7.813 -20.212 1.00 86.44 121 PRO A C 1
ATOM 999 O O . PRO A 1 121 ? 6.974 -8.304 -19.460 1.00 86.44 121 PRO A O 1
ATOM 1002 N N . MET A 1 122 ? 8.747 -6.957 -19.768 1.00 84.75 122 MET A N 1
ATOM 1003 C CA . MET A 1 122 ? 8.847 -6.529 -18.373 1.00 84.75 122 MET A CA 1
ATOM 1004 C C . MET A 1 122 ? 7.617 -5.729 -17.947 1.00 84.75 122 MET A C 1
ATOM 1006 O O . MET A 1 122 ? 7.079 -5.962 -16.864 1.00 84.75 122 MET A O 1
ATOM 1010 N N . ALA A 1 123 ? 7.125 -4.826 -18.795 1.00 89.00 123 ALA A N 1
ATOM 1011 C CA . ALA A 1 123 ? 5.911 -4.064 -18.529 1.00 89.00 123 ALA A CA 1
ATOM 1012 C C . ALA A 1 123 ? 4.688 -4.977 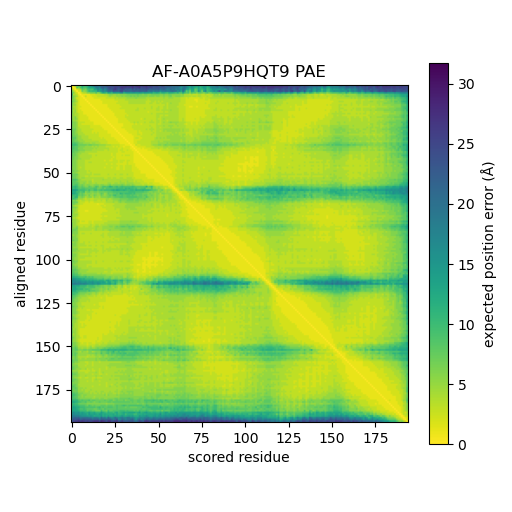-18.370 1.00 89.00 123 ALA A C 1
ATOM 1014 O O . ALA A 1 123 ? 3.933 -4.822 -17.411 1.00 89.00 123 ALA A O 1
ATOM 1015 N N . VAL A 1 124 ? 4.518 -5.972 -19.247 1.00 89.38 124 VAL A N 1
ATOM 1016 C CA . VAL A 1 124 ? 3.447 -6.977 -19.134 1.00 89.38 124 VAL A CA 1
ATOM 1017 C C . VAL A 1 124 ? 3.567 -7.753 -17.822 1.00 89.38 124 VAL A C 1
ATOM 1019 O O . VAL A 1 124 ? 2.573 -7.918 -17.112 1.00 89.38 124 VAL A O 1
ATOM 1022 N N . PHE A 1 125 ? 4.777 -8.176 -17.451 1.00 87.19 125 PHE A N 1
ATOM 1023 C CA . PHE A 1 125 ? 5.017 -8.864 -16.184 1.00 87.19 125 PHE A CA 1
ATOM 1024 C C . PHE A 1 125 ? 4.648 -7.997 -14.964 1.00 87.19 125 PHE A C 1
ATOM 1026 O O . PHE A 1 125 ? 3.957 -8.460 -14.049 1.00 87.19 125 PHE A O 1
ATOM 1033 N N . ILE A 1 126 ? 5.053 -6.723 -14.961 1.00 89.12 126 ILE A N 1
ATOM 1034 C CA . ILE A 1 126 ? 4.706 -5.761 -13.907 1.00 89.12 126 ILE A CA 1
ATOM 1035 C C . ILE A 1 126 ? 3.189 -5.552 -13.851 1.00 89.12 126 ILE A C 1
ATOM 1037 O O . ILE A 1 126 ? 2.618 -5.572 -12.764 1.00 89.12 126 ILE A O 1
ATOM 1041 N N . LEU A 1 127 ? 2.512 -5.412 -14.993 1.00 92.25 127 LEU A N 1
ATOM 1042 C CA . LEU A 1 127 ? 1.058 -5.235 -15.059 1.00 92.25 127 LEU A CA 1
ATOM 1043 C C . LEU A 1 127 ? 0.294 -6.439 -14.499 1.00 92.25 127 LEU A C 1
ATOM 1045 O O . LEU A 1 127 ? -0.648 -6.258 -13.728 1.00 92.25 127 LEU A O 1
ATOM 1049 N N . ILE A 1 128 ? 0.710 -7.663 -14.833 1.00 90.94 128 ILE A N 1
ATOM 1050 C CA . ILE A 1 128 ? 0.124 -8.887 -14.265 1.00 90.94 128 ILE A CA 1
ATOM 1051 C C . ILE A 1 128 ? 0.341 -8.915 -12.749 1.00 90.94 128 ILE A C 1
ATOM 1053 O O . ILE A 1 128 ? -0.592 -9.187 -11.991 1.00 90.94 128 ILE A O 1
ATOM 1057 N N . THR A 1 129 ? 1.548 -8.574 -12.295 1.00 90.06 129 THR A N 1
ATOM 1058 C CA . THR A 1 129 ? 1.871 -8.499 -10.865 1.00 90.06 129 THR A CA 1
ATOM 1059 C C . THR A 1 129 ? 0.984 -7.474 -10.153 1.00 90.06 129 THR A C 1
ATOM 1061 O O . THR A 1 129 ? 0.380 -7.786 -9.127 1.00 90.06 129 THR A O 1
ATOM 1064 N N . LEU A 1 130 ? 0.825 -6.276 -10.721 1.00 91.88 130 LEU A N 1
ATOM 1065 C CA . LEU A 1 130 ? -0.060 -5.232 -10.202 1.00 91.88 130 LEU A CA 1
ATOM 1066 C C . LEU A 1 130 ? -1.529 -5.656 -10.198 1.00 91.88 130 LEU A C 1
ATOM 1068 O O . LEU A 1 130 ? -2.261 -5.264 -9.293 1.00 91.88 130 LEU A O 1
ATOM 1072 N N . LEU A 1 131 ? -1.969 -6.476 -11.154 1.00 93.19 131 LEU A N 1
ATOM 1073 C CA . LEU A 1 131 ? -3.338 -6.996 -11.197 1.00 93.19 131 LEU A CA 1
ATOM 1074 C C . LEU A 1 131 ? -3.597 -7.965 -10.050 1.00 93.19 131 LEU A C 1
ATOM 1076 O O . LEU A 1 131 ? -4.590 -7.825 -9.333 1.00 93.19 131 LEU A O 1
ATOM 1080 N N . VAL A 1 132 ? -2.675 -8.904 -9.835 1.00 92.31 132 VAL A N 1
ATOM 1081 C CA . VAL A 1 132 ? -2.741 -9.844 -8.712 1.00 92.31 132 VAL A CA 1
ATOM 1082 C C . VAL A 1 132 ? -2.717 -9.082 -7.386 1.00 92.31 132 VAL A C 1
ATOM 1084 O O . VAL A 1 132 ? -3.580 -9.299 -6.534 1.00 92.31 132 VAL A O 1
ATOM 1087 N N . LEU A 1 133 ? -1.785 -8.138 -7.220 1.00 91.50 133 LEU A N 1
ATOM 1088 C CA . LEU A 1 133 ? -1.696 -7.316 -6.012 1.00 91.50 133 LEU A CA 1
ATOM 1089 C C . LEU A 1 133 ? -2.936 -6.436 -5.818 1.00 91.50 133 LEU A C 1
ATOM 1091 O O . LEU A 1 133 ? -3.448 -6.349 -4.705 1.00 91.50 133 LEU A O 1
ATOM 1095 N N . GLY A 1 134 ? -3.467 -5.832 -6.879 1.00 93.44 134 GLY A N 1
ATOM 1096 C CA . GLY A 1 134 ? -4.679 -5.015 -6.840 1.00 93.44 134 GLY A CA 1
ATOM 1097 C C . GLY A 1 134 ? -5.909 -5.813 -6.405 1.00 93.44 134 GLY A C 1
ATOM 1098 O O . GLY A 1 134 ? -6.716 -5.327 -5.608 1.00 93.44 134 GLY A O 1
ATOM 1099 N N . LEU A 1 135 ? -6.029 -7.064 -6.854 1.00 93.69 135 LEU A N 1
ATOM 1100 C CA . LEU A 1 135 ? -7.076 -7.981 -6.403 1.00 93.69 135 LEU A CA 1
ATOM 1101 C C . LEU A 1 135 ? -6.917 -8.317 -4.914 1.00 93.69 135 LEU A C 1
ATOM 1103 O O . LEU A 1 135 ? -7.884 -8.234 -4.155 1.00 93.69 135 LEU A O 1
ATOM 1107 N N . VAL A 1 136 ? -5.694 -8.615 -4.469 1.00 93.50 136 VAL A N 1
ATOM 1108 C CA . VAL A 1 136 ? -5.394 -8.883 -3.054 1.00 93.50 136 VAL A CA 1
ATOM 1109 C C . VAL A 1 136 ? -5.697 -7.666 -2.179 1.00 93.50 136 VAL A C 1
ATOM 1111 O O . VAL A 1 136 ? -6.326 -7.819 -1.133 1.00 93.50 136 VAL A O 1
ATOM 1114 N N . ILE A 1 137 ? -5.319 -6.459 -2.610 1.00 92.62 137 ILE A N 1
ATOM 1115 C CA . ILE A 1 137 ? -5.602 -5.201 -1.906 1.00 92.62 137 ILE A CA 1
ATOM 1116 C C . ILE A 1 137 ? -7.111 -4.989 -1.771 1.00 92.62 137 ILE A C 1
ATOM 1118 O O . ILE A 1 137 ? -7.584 -4.699 -0.673 1.00 92.62 137 ILE A O 1
ATOM 1122 N N . ASN A 1 138 ? -7.880 -5.177 -2.847 1.00 94.00 138 ASN A N 1
ATOM 1123 C CA . ASN A 1 138 ? -9.335 -5.027 -2.815 1.00 94.00 138 ASN A CA 1
ATOM 1124 C C . ASN A 1 138 ? -10.004 -6.056 -1.887 1.00 94.00 138 ASN A C 1
ATOM 1126 O O . ASN A 1 138 ? -10.864 -5.692 -1.083 1.00 94.00 138 ASN A O 1
ATOM 1130 N N . ILE A 1 139 ? -9.582 -7.325 -1.932 1.00 94.38 139 ILE A N 1
ATOM 1131 C CA . ILE A 1 139 ? -10.090 -8.367 -1.025 1.00 94.38 139 ILE A CA 1
ATOM 1132 C C . ILE A 1 139 ? -9.733 -8.033 0.428 1.00 94.38 139 ILE A C 1
ATOM 1134 O O . ILE A 1 139 ? -10.599 -8.072 1.303 1.00 94.38 139 ILE A O 1
ATOM 1138 N N . ALA A 1 140 ? -8.477 -7.673 0.700 1.00 92.44 140 ALA A N 1
ATOM 1139 C CA . ALA A 1 140 ? -8.017 -7.318 2.038 1.00 92.44 140 ALA A CA 1
ATOM 1140 C C . ALA A 1 140 ? -8.766 -6.095 2.589 1.00 92.44 140 ALA A C 1
ATOM 1142 O O . ALA A 1 140 ? -9.167 -6.090 3.757 1.00 92.44 140 ALA A O 1
ATOM 1143 N N . HIS A 1 141 ? -9.005 -5.086 1.746 1.00 93.06 141 HIS A N 1
ATOM 1144 C CA . HIS A 1 141 ? -9.800 -3.907 2.085 1.00 93.06 141 HIS A CA 1
ATOM 1145 C C . HIS A 1 141 ? -11.237 -4.295 2.437 1.00 93.06 141 HIS A C 1
ATOM 1147 O O . HIS A 1 141 ? -11.698 -3.975 3.533 1.00 93.06 141 HIS A O 1
ATOM 1153 N N . PHE A 1 142 ? -11.905 -5.077 1.586 1.00 94.25 142 PHE A N 1
ATOM 1154 C CA . PHE A 1 142 ? -13.264 -5.556 1.837 1.00 94.25 142 PHE A CA 1
ATOM 1155 C C . PHE A 1 142 ? -13.375 -6.349 3.147 1.00 94.25 142 PHE A C 1
ATOM 1157 O O . PHE A 1 142 ? -14.268 -6.094 3.961 1.00 94.25 142 PHE A O 1
ATOM 1164 N N . LEU A 1 143 ? -12.456 -7.290 3.386 1.00 93.56 143 LEU A N 1
ATOM 1165 C CA . LEU A 1 143 ? -12.435 -8.098 4.607 1.00 93.56 143 LEU A CA 1
ATOM 1166 C C . LEU A 1 143 ? -12.212 -7.238 5.855 1.00 93.56 143 LEU A C 1
ATOM 1168 O O . LEU A 1 143 ? -12.889 -7.446 6.864 1.00 93.56 143 LEU A O 1
ATOM 1172 N N . ARG A 1 144 ? -11.304 -6.258 5.789 1.00 92.94 144 ARG A N 1
ATOM 1173 C CA . ARG A 1 144 ? -11.047 -5.313 6.884 1.00 92.94 144 ARG A CA 1
ATOM 1174 C C . ARG A 1 144 ? -12.277 -4.469 7.192 1.00 92.94 144 ARG A C 1
ATOM 1176 O O . ARG A 1 144 ? -12.696 -4.444 8.345 1.00 92.94 144 ARG A O 1
ATOM 1183 N N . VAL A 1 145 ? -12.870 -3.834 6.181 1.00 93.19 145 VAL A N 1
ATOM 1184 C CA . VAL A 1 145 ? -14.083 -3.013 6.330 1.00 93.19 145 VAL A CA 1
ATOM 1185 C C . VAL A 1 145 ? -15.197 -3.841 6.962 1.00 93.19 145 VAL A C 1
ATOM 1187 O O . VAL A 1 145 ? -15.738 -3.473 8.000 1.00 93.19 145 VAL A O 1
ATOM 1190 N N . ARG A 1 146 ? -15.468 -5.032 6.415 1.00 92.06 146 ARG A N 1
ATOM 1191 C CA . ARG A 1 146 ? -16.489 -5.938 6.953 1.00 92.06 146 ARG A CA 1
ATOM 1192 C C . ARG A 1 146 ? -16.207 -6.345 8.400 1.00 92.06 146 ARG A C 1
ATOM 1194 O O . ARG A 1 146 ? -17.153 -6.497 9.170 1.00 92.06 146 ARG A O 1
ATOM 1201 N N . LYS A 1 147 ? -14.941 -6.562 8.770 1.00 92.88 147 LYS A N 1
ATOM 1202 C CA . LYS A 1 147 ? -14.554 -6.988 10.121 1.00 92.88 147 LYS A CA 1
ATOM 1203 C C . LYS A 1 147 ? -14.656 -5.855 11.140 1.00 92.88 147 LYS A C 1
ATOM 1205 O O . LYS A 1 147 ? -15.161 -6.101 12.232 1.00 92.88 147 LYS A O 1
ATOM 1210 N N . ILE A 1 148 ? -14.182 -4.659 10.797 1.00 92.56 148 ILE A N 1
ATOM 1211 C CA . ILE A 1 148 ? -14.185 -3.496 11.692 1.00 92.56 148 ILE A CA 1
ATOM 1212 C C . ILE A 1 148 ? -15.610 -2.972 11.860 1.00 92.56 148 ILE A C 1
ATOM 1214 O O . ILE A 1 148 ? -16.079 -2.845 12.989 1.00 92.56 148 ILE A O 1
ATOM 1218 N N . ASP A 1 149 ? -16.332 -2.746 10.763 1.00 91.50 149 ASP A N 1
ATOM 1219 C CA . ASP A 1 149 ? -17.632 -2.074 10.811 1.00 91.50 149 ASP A CA 1
ATOM 1220 C C . ASP A 1 149 ? -18.675 -2.942 11.548 1.00 91.50 149 ASP A C 1
ATOM 1222 O O . ASP A 1 149 ? -19.458 -2.429 12.349 1.00 91.50 149 ASP A O 1
ATOM 1226 N N . ARG A 1 150 ? -18.605 -4.277 11.409 1.00 91.06 150 ARG A N 1
ATOM 1227 C CA . ARG A 1 150 ? -19.506 -5.229 12.093 1.00 91.06 150 ARG A CA 1
ATOM 1228 C C . ARG A 1 150 ? -19.110 -5.589 13.528 1.00 91.06 150 ARG A C 1
ATOM 1230 O O . ARG A 1 150 ? -19.840 -6.337 14.173 1.00 91.06 150 ARG A O 1
ATOM 1237 N N . ALA A 1 151 ? -17.968 -5.128 14.037 1.00 90.62 151 ALA A N 1
ATOM 1238 C CA . ALA A 1 151 ? -17.561 -5.450 15.404 1.00 90.62 151 ALA A CA 1
ATOM 1239 C C . ALA A 1 151 ? -18.474 -4.730 16.420 1.00 90.62 151 ALA A C 1
ATOM 1241 O O . ALA A 1 151 ? -18.569 -3.501 16.362 1.00 90.62 151 ALA A O 1
ATOM 1242 N N . PRO A 1 152 ? -19.130 -5.442 17.358 1.00 87.00 152 PRO A N 1
ATOM 1243 C CA . PRO A 1 152 ? -20.062 -4.812 18.295 1.00 87.00 152 PRO A CA 1
ATOM 1244 C C . PRO A 1 152 ? -19.347 -4.055 19.423 1.00 87.00 152 PRO A C 1
ATOM 1246 O O . PRO A 1 152 ? -19.910 -3.125 19.987 1.00 87.00 152 PRO A O 1
ATOM 1249 N N . SER A 1 153 ? -18.096 -4.411 19.730 1.00 88.88 153 SER A N 1
ATOM 1250 C CA . SER A 1 153 ? -17.265 -3.701 20.708 1.00 88.88 153 SER A CA 1
ATOM 1251 C C . SER A 1 153 ? -15.771 -3.793 20.358 1.00 88.88 153 SER A C 1
ATOM 1253 O O . SER A 1 153 ? -15.371 -4.739 19.666 1.00 88.88 153 SER A O 1
ATOM 1255 N N . PRO A 1 154 ? -14.926 -2.875 20.871 1.00 89.38 154 PRO A N 1
ATOM 1256 C CA . PRO A 1 154 ? -13.473 -2.927 20.682 1.00 89.38 154 PRO A CA 1
ATOM 1257 C C . PRO A 1 154 ? -12.821 -4.218 21.195 1.00 89.38 154 PRO A C 1
ATOM 1259 O O . PRO A 1 154 ? -11.819 -4.676 20.648 1.00 89.38 154 PRO A O 1
ATOM 1262 N N . GLU A 1 155 ? -13.402 -4.859 22.212 1.00 89.31 155 GLU A N 1
ATOM 1263 C CA . GLU A 1 155 ? -12.896 -6.122 22.768 1.00 89.31 155 GLU A CA 1
ATOM 1264 C C . GLU A 1 155 ? -12.876 -7.249 21.728 1.00 89.31 155 GLU A C 1
ATOM 1266 O O . GLU A 1 155 ? -11.941 -8.051 21.701 1.00 89.31 155 GLU A O 1
ATOM 1271 N N . ASN A 1 156 ? -13.834 -7.250 20.794 1.00 89.38 156 ASN A N 1
ATOM 1272 C CA . ASN A 1 156 ? -13.895 -8.212 19.688 1.00 89.38 156 ASN A CA 1
ATOM 1273 C C . ASN A 1 156 ? -12.772 -8.031 18.653 1.00 89.38 156 ASN A C 1
ATOM 1275 O O . ASN A 1 156 ? -12.553 -8.903 17.807 1.00 89.38 156 ASN A O 1
ATOM 1279 N N . LEU A 1 157 ? -12.066 -6.900 18.704 1.00 92.50 157 LEU A N 1
ATOM 1280 C CA . LEU A 1 157 ? -10.940 -6.570 17.834 1.00 92.50 157 LEU A CA 1
ATOM 1281 C C . LEU A 1 157 ? -9.593 -6.664 18.566 1.00 92.50 157 LEU A C 1
ATOM 1283 O O . LEU A 1 157 ? -8.550 -6.381 17.977 1.00 92.50 157 LEU A O 1
ATOM 1287 N N . LYS A 1 158 ? -9.565 -7.123 19.822 1.00 91.44 158 LYS A N 1
ATOM 1288 C CA . LYS A 1 158 ? -8.315 -7.285 20.569 1.00 91.44 158 LYS A CA 1
ATOM 1289 C C . LYS A 1 158 ? -7.381 -8.278 19.868 1.00 91.44 158 LYS A C 1
ATOM 1291 O O . LYS A 1 158 ? -7.729 -9.435 19.630 1.00 91.44 158 LYS A O 1
ATOM 1296 N N . GLY A 1 159 ? -6.168 -7.827 19.542 1.00 91.56 159 GLY A N 1
ATOM 1297 C CA . GLY A 1 159 ? -5.174 -8.639 18.833 1.00 91.56 159 GLY A CA 1
ATOM 1298 C C . GLY A 1 159 ? -5.477 -8.864 17.347 1.00 91.56 159 GLY A C 1
ATOM 1299 O O . GLY A 1 159 ? -4.764 -9.631 16.695 1.00 91.56 159 GLY A O 1
ATOM 1300 N N . TYR A 1 160 ? -6.501 -8.203 16.800 1.00 93.12 160 TYR A N 1
ATOM 1301 C CA . TYR A 1 160 ? -6.826 -8.244 15.377 1.00 93.12 160 TYR A CA 1
ATOM 1302 C C . TYR A 1 160 ? -5.637 -7.824 14.508 1.00 93.12 160 TYR A C 1
ATOM 1304 O O . TYR A 1 160 ? -5.358 -8.488 13.514 1.00 93.12 160 TYR A O 1
ATOM 1312 N N . THR A 1 161 ? -4.892 -6.790 14.906 1.00 92.88 161 THR A N 1
ATOM 1313 C CA . THR A 1 161 ? -3.763 -6.245 14.137 1.00 92.88 161 THR A CA 1
ATOM 1314 C C . THR A 1 161 ? -2.691 -7.300 13.901 1.00 92.88 161 THR A C 1
ATOM 1316 O O . THR A 1 161 ? -2.258 -7.487 12.770 1.00 92.88 161 THR A O 1
ATOM 1319 N N . MET A 1 162 ? -2.290 -8.033 14.944 1.00 93.75 162 MET A N 1
ATOM 1320 C CA . MET A 1 162 ? -1.238 -9.049 14.823 1.00 93.75 162 MET A CA 1
ATOM 1321 C C . MET A 1 162 ? -1.704 -10.260 14.016 1.00 93.75 162 MET A C 1
ATOM 1323 O O . MET A 1 162 ? -0.938 -10.791 13.218 1.00 93.75 162 MET A O 1
ATOM 1327 N N . LYS A 1 163 ? -2.970 -10.669 14.172 1.00 93.81 163 LYS A N 1
ATOM 1328 C CA . LYS A 1 163 ? -3.561 -11.734 13.346 1.00 93.81 163 LYS A CA 1
ATOM 1329 C C . LYS A 1 163 ? -3.623 -11.317 11.877 1.00 93.81 163 LYS A C 1
ATOM 1331 O O . LYS A 1 163 ? -3.237 -12.087 11.007 1.00 93.81 163 LYS A O 1
ATOM 1336 N N . SER A 1 164 ? -4.061 -10.088 11.608 1.00 92.56 164 SER A N 1
ATOM 1337 C CA . SER A 1 164 ? -4.106 -9.522 10.259 1.00 92.56 164 SER A CA 1
ATOM 1338 C C . SER A 1 164 ? -2.709 -9.430 9.649 1.00 92.56 164 SER A C 1
ATOM 1340 O O . SER A 1 164 ? -2.537 -9.796 8.493 1.00 92.56 164 SER A O 1
ATOM 1342 N N . LEU A 1 165 ? -1.710 -8.995 10.421 1.00 93.44 165 LEU A N 1
ATOM 1343 C CA . LEU A 1 165 ? -0.319 -8.943 9.979 1.00 93.44 165 LEU A CA 1
ATOM 1344 C C . LEU A 1 165 ? 0.213 -10.340 9.633 1.00 93.44 165 LEU A C 1
ATOM 1346 O O . LEU A 1 165 ? 0.796 -10.516 8.571 1.00 93.44 165 LEU A O 1
ATOM 1350 N N . ALA A 1 166 ? -0.031 -11.343 10.480 1.00 94.56 166 ALA A N 1
ATOM 1351 C CA . ALA A 1 166 ? 0.392 -12.718 10.210 1.00 94.56 166 ALA A CA 1
ATOM 1352 C C . ALA A 1 166 ? -0.228 -13.268 8.914 1.00 94.56 166 ALA A C 1
ATOM 1354 O O . ALA A 1 166 ? 0.469 -13.884 8.108 1.00 94.56 166 ALA A O 1
ATOM 1355 N N . VAL A 1 167 ? -1.517 -12.996 8.675 1.00 93.94 167 VAL A N 1
ATOM 1356 C CA . VAL A 1 167 ? -2.194 -13.362 7.421 1.00 93.94 167 VAL A CA 1
ATOM 1357 C C . VAL A 1 167 ? -1.578 -12.628 6.231 1.00 93.94 167 VAL A C 1
ATOM 1359 O O . VAL A 1 167 ? -1.284 -13.262 5.224 1.00 93.94 167 VAL A O 1
ATOM 1362 N N . GLN A 1 168 ? -1.335 -11.320 6.342 1.00 91.38 168 GLN A N 1
ATOM 1363 C CA . GLN A 1 168 ? -0.729 -10.520 5.271 1.00 91.38 168 GLN A CA 1
ATOM 1364 C C . GLN A 1 168 ? 0.679 -11.007 4.917 1.00 91.38 168 GLN A C 1
ATOM 1366 O O . GLN A 1 168 ? 0.978 -11.168 3.738 1.00 91.38 168 GLN A O 1
ATOM 1371 N N . ILE A 1 169 ? 1.512 -11.306 5.918 1.00 93.44 169 ILE A N 1
ATOM 1372 C CA . ILE A 1 169 ? 2.847 -11.884 5.713 1.00 93.44 169 ILE A CA 1
ATOM 1373 C C . ILE A 1 169 ? 2.728 -13.245 5.025 1.00 93.44 169 ILE A C 1
ATOM 1375 O O . ILE A 1 169 ? 3.409 -13.483 4.035 1.00 93.44 169 ILE A O 1
ATOM 1379 N N . SER A 1 170 ? 1.836 -14.117 5.501 1.00 95.50 170 SER A N 1
ATOM 1380 C CA . SER A 1 170 ? 1.654 -15.456 4.922 1.00 95.50 170 SER A CA 1
ATOM 1381 C C . SER A 1 170 ? 1.229 -15.384 3.453 1.00 95.50 170 SER A C 1
ATOM 1383 O O . SER A 1 170 ? 1.820 -16.043 2.603 1.00 95.50 170 SER A O 1
ATOM 1385 N N . VAL A 1 171 ? 0.244 -14.537 3.138 1.00 93.50 171 VAL A N 1
ATOM 1386 C CA . VAL A 1 171 ? -0.217 -14.306 1.761 1.00 93.50 171 VAL A CA 1
ATOM 1387 C C . VAL A 1 171 ? 0.901 -13.711 0.904 1.00 93.50 171 VAL A C 1
ATOM 1389 O O . VAL A 1 171 ? 1.116 -14.171 -0.214 1.00 93.50 171 VAL A O 1
ATOM 1392 N N . GLY A 1 172 ? 1.647 -12.736 1.431 1.00 91.31 172 GLY A N 1
ATOM 1393 C CA . GLY A 1 172 ? 2.777 -12.120 0.736 1.00 91.31 172 GLY A CA 1
ATOM 1394 C C . GLY A 1 172 ? 3.884 -13.121 0.400 1.00 91.31 172 GLY A C 1
ATOM 1395 O O . GLY A 1 172 ? 4.359 -13.137 -0.731 1.00 91.31 172 GLY A O 1
ATOM 1396 N N . VAL A 1 173 ? 4.243 -14.001 1.340 1.00 94.19 173 VAL A N 1
ATOM 1397 C CA . VAL A 1 173 ? 5.234 -15.068 1.121 1.00 94.19 173 VAL A CA 1
ATOM 1398 C C . VAL A 1 173 ? 4.762 -16.045 0.046 1.00 94.19 173 VAL A C 1
ATOM 1400 O O . VAL A 1 173 ? 5.538 -16.380 -0.844 1.00 94.19 173 VAL A O 1
ATOM 1403 N N . ILE A 1 174 ? 3.492 -16.465 0.079 1.00 95.25 174 ILE A N 1
ATOM 1404 C CA . ILE A 1 174 ? 2.930 -17.372 -0.933 1.00 95.25 174 ILE A CA 1
ATOM 1405 C C . ILE A 1 174 ? 2.981 -16.727 -2.322 1.00 95.25 174 ILE A C 1
ATOM 1407 O O . ILE A 1 174 ? 3.472 -17.343 -3.265 1.00 95.25 174 ILE A O 1
ATOM 1411 N N . ILE A 1 175 ? 2.522 -15.480 -2.454 1.00 91.94 175 ILE A N 1
ATOM 1412 C CA . ILE A 1 175 ? 2.542 -14.762 -3.736 1.00 91.94 175 ILE A CA 1
ATOM 1413 C C . ILE A 1 175 ? 3.982 -14.567 -4.220 1.00 91.94 175 ILE A C 1
ATOM 1415 O O . ILE A 1 175 ? 4.276 -14.850 -5.377 1.00 91.94 175 ILE A O 1
ATOM 1419 N N . GLY A 1 176 ? 4.891 -14.135 -3.344 1.00 90.50 176 GLY A N 1
ATOM 1420 C CA . GLY A 1 176 ? 6.300 -13.930 -3.684 1.00 90.50 176 GLY A CA 1
ATOM 1421 C C . GLY A 1 176 ? 6.995 -15.214 -4.139 1.00 90.50 176 GLY A C 1
ATOM 1422 O O . GLY A 1 176 ? 7.757 -15.193 -5.108 1.00 90.50 176 GLY A O 1
ATOM 1423 N N . PHE A 1 177 ? 6.685 -16.344 -3.500 1.00 93.75 177 PHE A N 1
ATOM 1424 C CA . PHE A 1 177 ? 7.170 -17.653 -3.924 1.00 93.75 177 PHE A CA 1
ATOM 1425 C C . PHE A 1 177 ? 6.646 -18.021 -5.319 1.00 93.75 177 PHE A C 1
ATOM 1427 O O . PHE A 1 177 ? 7.438 -18.363 -6.194 1.00 93.75 177 PHE A O 1
ATOM 1434 N N . LEU A 1 178 ? 5.336 -17.885 -5.558 1.00 92.38 178 LEU A N 1
ATOM 1435 C CA . LEU A 1 178 ? 4.723 -18.189 -6.857 1.00 92.38 178 LEU A CA 1
ATOM 1436 C C . LEU A 1 178 ? 5.282 -17.312 -7.986 1.00 92.38 178 LEU A C 1
ATOM 1438 O O . LEU A 1 178 ? 5.568 -17.825 -9.067 1.00 92.38 178 LEU A O 1
ATOM 1442 N N . LEU A 1 179 ? 5.483 -16.015 -7.734 1.00 88.62 179 LEU A N 1
ATOM 1443 C CA . LEU A 1 179 ? 6.088 -15.099 -8.704 1.00 88.62 179 LEU A CA 1
ATOM 1444 C C . LEU A 1 179 ? 7.535 -15.489 -9.011 1.00 88.62 179 LEU A C 1
ATOM 1446 O O . LEU A 1 179 ? 7.906 -15.563 -10.177 1.00 88.62 179 LEU A O 1
ATOM 1450 N N . THR A 1 180 ? 8.335 -15.797 -7.987 1.00 88.44 180 THR A N 1
ATOM 1451 C CA . THR A 1 180 ? 9.730 -16.234 -8.164 1.00 88.44 180 THR A CA 1
ATOM 1452 C C . THR A 1 180 ? 9.816 -17.511 -8.998 1.00 88.44 180 THR A C 1
ATOM 1454 O O . THR A 1 180 ? 10.586 -17.565 -9.954 1.00 88.44 180 THR A O 1
ATOM 1457 N N . VAL A 1 181 ? 9.001 -18.524 -8.681 1.00 91.56 181 VAL A N 1
ATOM 1458 C CA . VAL A 1 181 ? 8.941 -19.769 -9.464 1.00 91.56 181 VAL A CA 1
ATOM 1459 C C . VAL A 1 181 ? 8.542 -19.471 -10.909 1.00 91.56 181 VAL A C 1
ATOM 1461 O O . VAL A 1 181 ? 9.214 -19.934 -11.826 1.00 91.56 181 VAL A O 1
ATOM 1464 N N . GLY A 1 182 ? 7.513 -18.644 -11.118 1.00 85.88 182 GLY A N 1
ATOM 1465 C CA . GLY A 1 182 ? 7.076 -18.234 -12.452 1.00 85.88 182 GLY A CA 1
ATOM 1466 C C . GLY A 1 182 ? 8.181 -17.554 -13.266 1.00 85.88 182 GLY A C 1
ATOM 1467 O O . GLY A 1 182 ? 8.389 -17.918 -14.422 1.00 85.88 182 GLY A O 1
ATOM 1468 N N . ILE A 1 183 ? 8.931 -16.627 -12.657 1.00 85.06 183 ILE A N 1
ATOM 1469 C CA . ILE A 1 183 ? 10.069 -15.945 -13.295 1.00 85.06 183 ILE A CA 1
ATOM 1470 C C . ILE A 1 183 ? 11.155 -16.951 -13.681 1.00 85.06 183 ILE A C 1
ATOM 1472 O O . ILE A 1 183 ? 11.631 -16.927 -14.814 1.00 85.06 183 ILE A O 1
ATOM 1476 N N . ILE A 1 184 ? 11.545 -17.842 -12.763 1.00 88.62 184 ILE A N 1
ATOM 1477 C CA . ILE A 1 184 ? 12.601 -18.832 -13.013 1.00 88.62 184 ILE A CA 1
ATOM 1478 C C . ILE A 1 184 ? 12.191 -19.772 -14.150 1.00 88.62 184 ILE A C 1
ATOM 1480 O O . ILE A 1 184 ? 12.971 -19.995 -15.073 1.00 88.62 184 ILE A O 1
ATOM 1484 N N . THR A 1 185 ? 10.965 -20.301 -14.124 1.00 88.44 185 THR A N 1
ATOM 1485 C CA . THR A 1 185 ? 10.469 -21.187 -15.185 1.00 88.44 185 THR A CA 1
ATOM 1486 C C . THR A 1 185 ? 10.408 -20.473 -16.535 1.00 88.44 185 THR A C 1
ATOM 1488 O O . THR A 1 185 ? 10.831 -21.043 -17.541 1.00 88.44 185 THR A O 1
ATOM 1491 N N . TRP A 1 186 ? 9.939 -19.221 -16.566 1.00 83.12 186 TRP A N 1
ATOM 1492 C CA . TRP A 1 186 ? 9.926 -18.408 -17.782 1.00 83.12 186 TRP A CA 1
ATOM 1493 C C . TRP A 1 186 ? 11.338 -18.154 -18.325 1.00 83.12 186 TRP A C 1
ATOM 1495 O O . TRP A 1 186 ? 11.570 -18.317 -19.524 1.00 83.12 186 TRP A O 1
ATOM 1505 N N . ALA A 1 187 ? 12.293 -17.820 -17.454 1.00 82.00 187 ALA A N 1
ATOM 1506 C CA . ALA A 1 187 ? 13.684 -17.592 -17.835 1.00 82.00 187 ALA A CA 1
ATOM 1507 C C . ALA A 1 187 ? 14.330 -18.860 -18.421 1.00 82.00 187 ALA A C 1
ATOM 1509 O O . ALA A 1 187 ? 14.945 -18.796 -19.484 1.00 82.00 187 ALA A O 1
ATOM 1510 N N . ILE A 1 188 ? 14.125 -20.023 -17.785 1.00 87.56 188 ILE A N 1
ATOM 1511 C CA . ILE A 1 188 ? 14.628 -21.316 -18.281 1.00 87.56 188 ILE A CA 1
ATOM 1512 C C . ILE A 1 188 ? 14.036 -21.630 -19.658 1.00 87.56 188 ILE A C 1
ATOM 1514 O O . ILE A 1 188 ? 14.779 -21.937 -20.589 1.00 87.56 188 ILE A O 1
ATOM 1518 N N . HIS A 1 189 ? 12.713 -21.518 -19.816 1.00 82.50 189 HIS A N 1
ATOM 1519 C CA . HIS A 1 189 ? 12.059 -21.801 -21.094 1.00 82.50 189 HIS A CA 1
ATOM 1520 C C . HIS A 1 189 ? 12.547 -20.872 -22.211 1.00 82.50 189 HIS A C 1
ATOM 1522 O O . HIS A 1 189 ? 12.822 -21.335 -23.314 1.00 82.50 189 HIS A O 1
ATOM 1528 N N . SER A 1 190 ? 12.712 -19.581 -21.914 1.00 76.94 190 SER A N 1
ATOM 1529 C CA . SER A 1 190 ? 13.190 -18.590 -22.885 1.00 76.94 190 SER A CA 1
ATOM 1530 C C . SER A 1 190 ? 14.648 -18.828 -23.288 1.00 76.94 190 SER A C 1
ATOM 1532 O O . SER A 1 190 ? 15.013 -18.581 -24.433 1.00 76.94 190 SER A O 1
ATOM 1534 N N . SER A 1 191 ? 15.480 -19.348 -22.378 1.00 76.81 191 SER A N 1
ATOM 1535 C CA . SER A 1 191 ? 16.874 -19.709 -22.675 1.00 76.81 191 SER A CA 1
ATOM 1536 C C . SER A 1 191 ? 17.024 -20.982 -23.515 1.00 76.81 191 SER A C 1
ATOM 1538 O O . SER A 1 191 ? 18.041 -21.147 -24.172 1.00 76.81 191 SER A O 1
ATOM 1540 N N . ALA A 1 192 ? 16.016 -21.863 -23.521 1.00 72.81 192 ALA A N 1
ATOM 1541 C CA . ALA A 1 192 ? 16.026 -23.121 -24.271 1.00 72.81 192 ALA A CA 1
ATOM 1542 C C . ALA A 1 192 ? 15.550 -22.985 -25.734 1.00 72.81 192 ALA A C 1
ATOM 1544 O O . ALA A 1 192 ? 15.545 -23.974 -26.463 1.00 72.81 192 ALA A O 1
ATOM 1545 N N . GLN A 1 193 ? 15.102 -21.794 -26.150 1.00 65.00 193 GLN A N 1
ATOM 1546 C CA . GLN A 1 193 ? 14.669 -21.502 -27.527 1.00 65.00 193 GLN A CA 1
ATOM 1547 C C . GLN A 1 193 ? 15.777 -20.875 -28.401 1.00 65.00 193 GLN A C 1
ATOM 1549 O O . GLN A 1 193 ? 15.494 -20.452 -29.522 1.00 65.00 193 GLN A O 1
ATOM 1554 N N . TRP A 1 194 ? 17.016 -20.837 -27.902 1.00 48.06 194 TRP A N 1
ATOM 1555 C CA . TRP A 1 194 ? 18.234 -20.432 -28.615 1.00 48.06 194 TRP A CA 1
ATOM 1556 C C . TRP A 1 194 ? 19.198 -21.615 -28.721 1.00 48.06 194 TRP A C 1
ATOM 1558 O O . TRP A 1 194 ? 19.969 -21.643 -29.706 1.00 48.06 194 TRP A O 1
#

Solvent-accessible surface area (backbone atoms only — not comparable to full-atom values): 10557 Å² total; per-residue (Å²): 133,60,74,76,57,53,56,54,42,51,52,53,50,53,50,50,55,51,48,54,51,51,51,53,64,55,50,47,57,51,34,26,76,68,52,37,46,44,51,58,58,50,46,50,53,41,52,53,51,52,52,56,50,50,26,61,76,71,68,51,61,71,58,46,76,80,40,53,60,58,48,55,50,51,53,50,50,36,63,48,37,28,72,72,48,38,52,51,43,54,50,50,52,54,53,54,49,52,53,50,48,53,54,43,50,55,48,41,61,68,34,71,87,49,89,54,50,30,40,65,72,56,34,53,51,50,50,54,50,50,48,57,50,50,51,50,52,52,50,53,48,51,53,48,50,56,54,56,73,68,46,93,46,35,76,82,40,66,66,44,56,62,54,51,48,53,50,50,50,52,52,48,53,53,51,53,49,53,52,52,52,50,52,51,53,50,52,55,56,62,63,71,78,114

Sequence (194 aa):
MEENSIGQLRRKQLLFINLALGIIFFIIPVFAVFEIKLFYLTLFSLVVLLVTFVEQITKVSFLDKFFPFMKAIEEHEKEKLGIAEHKKQKRVVIISEVVVIFVLMLQVESMYHQAVVMDFPMAVFILITLLVLGLVINIAHFLRVRKIDRAPSPENLKGYTMKSLAVQISVGVIIGFLLTVGIITWAIHSSAQW

pLDDT: mean 89.82, std 6.99, range [48.06, 97.56]